Protein AF-A0AAD9KMS5-F1 (afdb_monomer)

Solvent-accessible surface area (backbone atoms only — not comparable to full-atom values): 12052 Å² total; per-residue (Å²): 113,71,66,62,53,51,50,51,49,50,48,52,51,50,50,52,49,49,49,46,51,49,48,51,49,48,50,49,49,50,50,49,50,49,47,51,49,49,49,50,50,50,49,50,51,49,49,50,50,49,49,50,51,49,49,50,50,49,50,51,50,49,48,49,52,50,50,49,50,49,49,50,51,50,49,49,51,50,50,50,49,49,50,47,51,48,48,51,49,49,48,49,49,49,49,51,50,49,50,51,48,49,50,51,50,49,51,48,50,47,51,52,50,50,50,50,49,51,51,52,48,48,49,48,52,48,50,52,50,49,48,50,48,50,49,50,50,50,51,50,50,48,48,52,50,50,50,50,49,48,49,50,48,49,49,49,48,49,50,52,51,51,50,50,50,50,48,50,49,49,48,50,50,48,48,51,50,50,49,50,51,49,46,52,51,49,49,51,50,49,47,51,52,49,49,51,52,49,50,52,51,50,50,51,52,51,51,53,52,50,53,50,50,51,51,52,50,50,51,52,52,51,51,52,52,50,50,50,53,51,53,52,59,57,73,74,105

Structure (mmCIF, N/CA/C/O backbone):
data_AF-A0AAD9KMS5-F1
#
_entry.id   AF-A0AAD9KMS5-F1
#
loop_
_atom_site.group_PDB
_atom_site.id
_atom_site.type_symbol
_atom_site.label_atom_id
_atom_site.label_alt_id
_atom_site.label_comp_id
_atom_site.label_asym_id
_atom_site.label_entity_id
_atom_site.label_seq_id
_atom_site.pdbx_PDB_ins_code
_atom_site.Cartn_x
_atom_site.Cartn_y
_atom_site.Cartn_z
_atom_site.occupancy
_atom_site.B_iso_or_equiv
_atom_site.auth_seq_id
_atom_site.auth_comp_id
_atom_site.auth_asym_id
_atom_site.auth_atom_id
_atom_site.pdbx_PDB_model_num
ATOM 1 N N . MET A 1 1 ? 94.271 21.614 -116.432 1.00 58.41 1 MET A N 1
ATOM 2 C CA . MET A 1 1 ? 94.158 21.958 -114.994 1.00 58.41 1 MET A CA 1
ATOM 3 C C . MET A 1 1 ? 92.918 22.791 -114.658 1.00 58.41 1 MET A C 1
ATOM 5 O O . MET A 1 1 ? 92.211 22.400 -113.742 1.00 58.41 1 MET A O 1
ATOM 9 N N . TYR A 1 2 ? 92.591 23.862 -115.397 1.00 58.50 2 TYR A N 1
ATOM 10 C CA . TYR A 1 2 ? 91.417 24.712 -115.107 1.00 58.50 2 TYR A CA 1
ATOM 11 C C . TYR A 1 2 ? 90.055 23.990 -115.144 1.00 58.50 2 TYR A C 1
ATOM 13 O O . TYR A 1 2 ? 89.232 24.210 -114.263 1.00 58.50 2 TYR A O 1
ATOM 21 N N . VAL A 1 3 ? 89.835 23.078 -116.099 1.00 61.22 3 VAL A N 1
ATOM 22 C CA . VAL A 1 3 ? 88.556 22.348 -116.224 1.00 61.22 3 VAL A CA 1
ATOM 23 C C . VAL A 1 3 ? 88.328 21.381 -115.054 1.00 61.22 3 VAL A C 1
ATOM 25 O O . VAL A 1 3 ? 87.243 21.364 -114.485 1.00 61.22 3 VAL A O 1
ATOM 28 N N . CYS A 1 4 ? 89.357 20.638 -114.620 1.00 60.88 4 CYS A N 1
ATOM 29 C CA . CYS A 1 4 ? 89.230 19.737 -113.468 1.00 60.88 4 CYS A CA 1
ATOM 30 C C . CYS A 1 4 ? 88.945 20.487 -112.163 1.00 60.88 4 CYS A C 1
ATOM 32 O O . CYS A 1 4 ? 88.130 20.020 -111.378 1.00 60.88 4 CYS A O 1
ATOM 34 N N . MET A 1 5 ? 89.563 21.652 -111.931 1.00 63.62 5 MET A N 1
ATOM 35 C CA . MET A 1 5 ? 89.271 22.440 -110.727 1.00 63.62 5 MET A CA 1
ATOM 36 C C . MET A 1 5 ? 87.865 23.040 -110.751 1.00 63.62 5 MET A C 1
ATOM 38 O O . MET A 1 5 ? 87.197 23.033 -109.721 1.00 63.62 5 MET A O 1
ATOM 42 N N . TYR A 1 6 ? 87.388 23.507 -111.908 1.00 67.88 6 TYR A N 1
ATOM 43 C CA . TYR A 1 6 ? 86.048 24.088 -112.017 1.00 67.88 6 TYR A CA 1
ATOM 44 C C . TYR A 1 6 ? 84.951 23.034 -111.832 1.00 67.88 6 TYR A C 1
ATOM 46 O O . TYR A 1 6 ? 84.012 23.255 -111.075 1.00 67.88 6 TYR A O 1
ATOM 54 N N . VAL A 1 7 ? 85.101 21.858 -112.453 1.00 67.88 7 VAL A N 1
ATOM 55 C CA . VAL A 1 7 ? 84.157 20.743 -112.283 1.00 67.88 7 VAL A CA 1
ATOM 56 C C . VAL A 1 7 ? 84.192 20.218 -110.849 1.00 67.88 7 VAL A C 1
ATOM 58 O O . VAL A 1 7 ? 83.138 20.009 -110.261 1.00 67.88 7 VAL A O 1
ATOM 61 N N . CYS A 1 8 ? 85.375 20.066 -110.247 1.00 67.44 8 C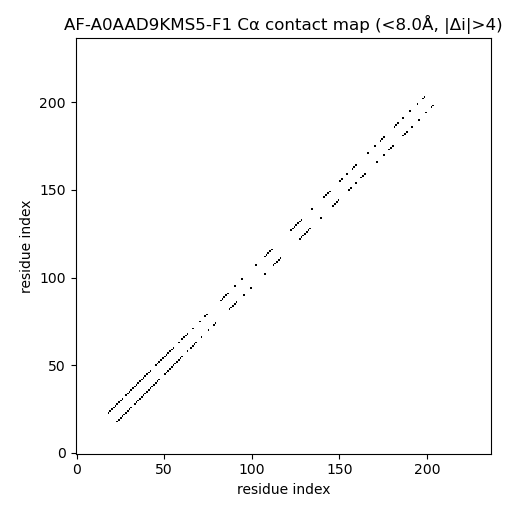YS A N 1
ATOM 62 C CA . CYS A 1 8 ? 85.483 19.582 -108.872 1.00 67.44 8 CYS A CA 1
ATOM 63 C C . CYS A 1 8 ? 84.876 20.582 -107.872 1.00 67.44 8 CYS A C 1
ATOM 65 O O . CYS A 1 8 ? 84.106 20.180 -107.008 1.00 67.44 8 CYS A O 1
ATOM 67 N N . MET A 1 9 ? 85.114 21.888 -108.038 1.00 67.56 9 MET A N 1
ATOM 68 C CA . MET A 1 9 ? 84.482 22.933 -107.220 1.00 67.56 9 MET A CA 1
ATOM 69 C C . MET A 1 9 ? 82.966 22.983 -107.410 1.00 67.56 9 MET A C 1
ATOM 71 O O . MET A 1 9 ? 82.237 23.065 -106.426 1.00 67.56 9 MET A O 1
ATOM 75 N N . TYR A 1 10 ? 82.477 22.910 -108.650 1.00 71.31 10 TYR A N 1
ATOM 76 C CA . TYR A 1 10 ? 81.045 22.995 -108.926 1.00 71.31 10 TYR A CA 1
ATOM 77 C C . TYR A 1 10 ? 80.300 21.763 -108.408 1.00 71.31 10 TYR A C 1
ATOM 79 O O . TYR A 1 10 ? 79.277 21.905 -107.751 1.00 71.31 10 TYR A O 1
ATOM 87 N N . VAL A 1 11 ? 80.838 20.559 -108.625 1.00 71.25 11 VAL A N 1
ATOM 88 C CA . VAL A 1 11 ? 80.256 19.315 -108.103 1.00 71.25 11 VAL A CA 1
ATOM 89 C C . VAL A 1 11 ? 80.335 19.284 -106.581 1.00 71.25 11 VAL A C 1
ATOM 91 O O . VAL A 1 11 ? 79.340 18.969 -105.941 1.00 71.25 11 VAL A O 1
ATOM 94 N N . CYS A 1 12 ? 81.463 19.665 -105.979 1.00 69.00 12 CYS A N 1
ATOM 95 C CA . CYS A 1 12 ? 81.598 19.661 -104.523 1.00 69.00 12 CYS A CA 1
ATOM 96 C C . CYS A 1 12 ? 80.656 20.686 -103.872 1.00 69.00 12 CYS A C 1
ATOM 98 O O . CYS A 1 12 ? 79.965 20.354 -102.917 1.00 69.00 12 CYS A O 1
ATOM 100 N N . MET A 1 13 ? 80.527 21.891 -104.437 1.00 70.25 13 MET A N 1
ATOM 101 C CA . MET A 1 13 ? 79.582 22.903 -103.953 1.00 70.25 13 MET A CA 1
ATOM 102 C C . MET A 1 13 ? 78.129 22.487 -104.175 1.00 70.25 13 MET A C 1
ATOM 104 O O . MET A 1 13 ? 77.319 22.627 -103.265 1.00 70.25 13 MET A O 1
ATOM 108 N N . TYR A 1 14 ? 77.781 21.955 -105.347 1.00 73.00 14 TYR A N 1
ATOM 109 C CA . TYR A 1 14 ? 76.405 21.565 -105.646 1.00 73.00 14 TYR A CA 1
ATOM 110 C C . TYR A 1 14 ? 75.979 20.351 -104.818 1.00 73.00 14 TYR A C 1
ATOM 112 O O . TYR A 1 14 ? 74.894 20.355 -104.251 1.00 73.00 14 TYR A O 1
ATOM 120 N N . VAL A 1 15 ? 76.845 19.344 -104.672 1.00 72.75 15 VAL A N 1
ATOM 121 C CA . VAL A 1 15 ? 76.576 18.167 -103.836 1.00 72.75 15 VAL A CA 1
ATOM 122 C C . VAL A 1 15 ? 76.550 18.553 -102.359 1.00 72.75 15 VAL A C 1
ATOM 124 O O . VAL A 1 15 ? 75.598 18.185 -101.682 1.00 72.75 15 VAL A O 1
ATOM 127 N N . CYS A 1 16 ? 77.498 19.348 -101.850 1.00 69.62 16 CYS A N 1
ATOM 128 C CA . CYS A 1 16 ? 77.444 19.807 -100.458 1.00 69.62 16 CYS A CA 1
ATOM 129 C C . CYS A 1 16 ? 76.199 20.650 -100.183 1.00 69.62 16 CYS A C 1
ATOM 131 O O . CYS A 1 16 ? 75.537 20.420 -99.177 1.00 69.62 16 CYS A O 1
ATOM 133 N N . MET A 1 17 ? 75.834 21.579 -101.069 1.00 70.88 17 MET A N 1
ATOM 134 C CA . MET A 1 17 ? 74.647 22.416 -100.881 1.00 70.88 17 MET A CA 1
ATOM 135 C C . MET A 1 17 ? 73.360 21.605 -101.007 1.00 70.88 17 MET A C 1
ATOM 137 O O . MET A 1 17 ? 72.462 21.788 -100.196 1.00 70.88 17 MET A O 1
ATOM 141 N N . TYR A 1 18 ? 73.260 20.685 -101.968 1.00 73.19 18 TYR A N 1
ATOM 142 C CA . TYR A 1 18 ? 72.059 19.871 -102.147 1.00 73.19 18 TYR A CA 1
ATOM 143 C C . TYR A 1 18 ? 71.902 18.845 -101.025 1.00 73.19 18 TYR A C 1
ATOM 145 O O . TYR A 1 18 ? 70.811 18.695 -100.489 1.00 73.19 18 TYR A O 1
ATOM 153 N N . VAL A 1 19 ? 72.984 18.184 -100.607 1.00 72.69 19 VAL A N 1
ATOM 154 C CA . VAL A 1 19 ? 72.962 17.244 -99.478 1.00 72.69 19 VAL A CA 1
ATOM 155 C C . VAL A 1 19 ? 72.705 17.988 -98.173 1.00 72.69 19 VAL A C 1
ATOM 157 O O . VAL A 1 19 ? 71.868 17.543 -97.400 1.00 72.69 19 VAL A O 1
ATOM 160 N N . TYR A 1 20 ? 73.333 19.140 -97.932 1.00 74.38 20 TYR A N 1
ATOM 161 C CA . TYR A 1 20 ? 73.055 19.931 -96.733 1.00 74.38 20 TYR A CA 1
ATOM 162 C C . TYR A 1 20 ? 71.611 20.433 -96.725 1.00 74.38 20 TYR A C 1
ATOM 164 O O . TYR A 1 20 ? 70.891 20.199 -95.764 1.00 74.38 20 TYR A O 1
ATOM 172 N N . MET A 1 21 ? 71.142 21.052 -97.809 1.00 69.38 21 MET A N 1
ATOM 173 C CA . MET A 1 21 ? 69.774 21.562 -97.882 1.00 69.38 21 MET A CA 1
ATOM 174 C C . MET A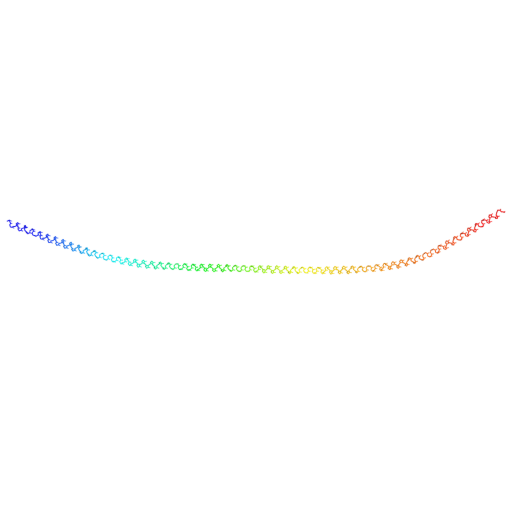 1 21 ? 68.753 20.434 -97.782 1.00 69.38 21 MET A C 1
ATOM 176 O O . MET A 1 21 ? 67.812 20.545 -97.009 1.00 69.38 21 MET A O 1
ATOM 180 N N . TYR A 1 22 ? 68.927 19.335 -98.511 1.00 73.44 22 TYR A N 1
ATOM 181 C CA . TYR A 1 22 ? 67.954 18.251 -98.496 1.00 73.44 22 TYR A CA 1
ATOM 182 C C . TYR A 1 22 ? 68.015 17.469 -97.185 1.00 73.44 22 TYR A C 1
ATOM 184 O O . TYR A 1 22 ? 66.988 17.278 -96.552 1.00 73.44 22 TYR A O 1
ATOM 192 N N . VAL A 1 23 ? 69.197 17.068 -96.714 1.00 71.88 23 VAL A N 1
ATOM 193 C CA . VAL A 1 23 ? 69.318 16.280 -95.480 1.00 71.88 23 VAL A CA 1
ATOM 194 C C . VAL A 1 23 ? 69.039 17.142 -94.255 1.00 71.88 23 VAL A C 1
ATOM 196 O O . VAL A 1 23 ? 68.205 16.749 -93.448 1.00 71.88 23 VAL A O 1
ATOM 199 N N . CYS A 1 24 ? 69.639 18.328 -94.104 1.00 70.88 24 CYS A N 1
ATOM 200 C CA . CYS A 1 24 ? 69.332 19.159 -92.939 1.00 70.88 24 CYS A CA 1
ATOM 201 C C . CYS A 1 24 ? 67.894 19.666 -92.977 1.00 70.88 24 CYS A C 1
ATOM 203 O O . CYS A 1 24 ? 67.226 19.552 -91.958 1.00 70.88 24 CYS A O 1
ATOM 205 N N . MET A 1 25 ? 67.366 20.173 -94.095 1.00 69.56 25 MET A N 1
ATOM 206 C CA . MET A 1 25 ? 65.995 20.697 -94.065 1.00 69.56 25 MET A CA 1
ATOM 207 C C . MET A 1 25 ? 64.970 19.572 -93.994 1.00 69.56 25 MET A C 1
ATOM 209 O O . MET A 1 25 ? 64.046 19.670 -93.198 1.00 69.56 25 MET A O 1
ATOM 213 N N . TYR A 1 26 ? 65.118 18.487 -94.758 1.00 74.56 26 TYR A N 1
ATOM 214 C CA . TYR A 1 26 ? 64.131 17.409 -94.731 1.00 74.56 26 TYR A CA 1
ATOM 215 C C . TYR A 1 26 ? 64.201 16.617 -93.430 1.00 74.56 26 TYR A C 1
ATOM 217 O O . TYR A 1 26 ? 63.171 16.422 -92.800 1.00 74.56 26 TYR A O 1
ATOM 225 N N . VAL A 1 27 ? 65.389 16.205 -92.976 1.00 72.50 27 VAL A N 1
ATOM 226 C CA . VAL A 1 27 ? 65.500 15.447 -91.721 1.00 72.50 27 VAL A CA 1
ATOM 227 C C . VAL A 1 27 ? 65.153 16.345 -90.545 1.00 72.50 27 VAL A C 1
ATOM 229 O O . VAL A 1 27 ? 64.350 15.938 -89.720 1.00 72.50 27 VAL A O 1
ATOM 232 N N . CYS A 1 28 ? 65.657 17.578 -90.472 1.00 71.88 28 CYS A N 1
ATOM 233 C CA . CYS A 1 28 ? 65.342 18.433 -89.329 1.00 71.88 28 CYS A CA 1
ATOM 234 C C . CYS A 1 28 ? 63.861 18.834 -89.326 1.00 71.88 28 CYS A C 1
ATOM 236 O O . CYS A 1 28 ? 63.218 18.710 -88.293 1.00 71.88 28 CYS A O 1
ATOM 238 N N . MET A 1 29 ? 63.264 19.210 -90.464 1.00 71.19 29 MET A N 1
ATOM 239 C CA . MET A 1 29 ? 61.841 19.578 -90.493 1.00 71.19 29 MET A CA 1
ATOM 240 C C . MET A 1 29 ? 60.930 18.366 -90.332 1.00 71.19 29 MET A C 1
ATOM 242 O O . MET A 1 29 ? 59.988 18.432 -89.554 1.00 71.19 29 MET A O 1
ATOM 246 N N . TYR A 1 30 ? 61.185 17.252 -91.018 1.00 74.88 30 TYR A N 1
ATOM 247 C CA . TYR A 1 30 ? 60.329 16.072 -90.913 1.00 74.88 30 TYR A CA 1
ATOM 248 C C . TYR A 1 30 ? 60.459 15.420 -89.540 1.00 74.88 30 TYR A C 1
ATOM 250 O O . TYR A 1 30 ? 59.447 15.133 -88.914 1.00 74.88 30 TYR A O 1
ATOM 258 N N . VAL A 1 31 ? 61.677 15.237 -89.024 1.00 73.50 31 VAL A N 1
ATOM 259 C CA . VAL A 1 31 ? 61.887 14.621 -87.710 1.00 73.50 31 VAL A CA 1
ATOM 260 C C . VAL A 1 31 ? 61.417 15.556 -86.601 1.00 73.50 31 VAL A C 1
ATOM 262 O O . VAL A 1 31 ? 60.665 15.102 -85.747 1.00 73.50 31 VAL A O 1
ATOM 265 N N . CYS A 1 32 ? 61.747 16.854 -86.621 1.00 72.19 32 CYS A N 1
ATOM 266 C CA . CYS A 1 32 ? 61.236 17.761 -85.589 1.00 72.19 32 CYS A CA 1
ATOM 267 C C . CYS A 1 32 ? 59.721 17.912 -85.675 1.00 72.19 32 CYS A C 1
ATOM 269 O O . CYS A 1 32 ? 59.066 17.810 -84.649 1.00 72.19 32 CYS A O 1
ATOM 271 N N . MET A 1 33 ? 59.129 18.111 -86.855 1.00 72.06 33 MET A N 1
ATOM 272 C CA . MET A 1 33 ? 57.679 18.308 -86.942 1.00 72.06 33 MET A CA 1
ATOM 273 C C . MET A 1 33 ? 56.923 17.016 -86.661 1.00 72.06 33 MET A C 1
ATOM 275 O O . MET A 1 33 ? 55.967 17.042 -85.898 1.00 72.06 33 MET A O 1
ATOM 279 N N . TYR A 1 34 ? 57.343 15.880 -87.218 1.00 76.56 34 TYR A N 1
ATOM 280 C CA . TYR A 1 34 ? 56.655 14.616 -86.982 1.00 76.56 34 TYR A CA 1
ATOM 281 C C . TYR A 1 34 ? 56.832 14.151 -85.541 1.00 76.56 34 TYR A C 1
ATOM 283 O O . TYR A 1 34 ? 55.841 13.838 -84.896 1.00 76.56 34 TYR A O 1
ATOM 291 N N . ILE A 1 35 ? 58.053 14.157 -84.994 1.00 73.12 35 ILE A N 1
ATOM 292 C CA . ILE A 1 35 ? 58.272 13.717 -83.612 1.00 73.12 35 ILE A CA 1
ATOM 293 C C . ILE A 1 35 ? 57.674 14.720 -82.632 1.00 73.12 35 ILE A C 1
ATOM 295 O O . ILE A 1 35 ? 56.941 14.290 -81.751 1.00 73.12 35 ILE A O 1
ATOM 299 N N . CYS A 1 36 ? 57.884 16.033 -82.778 1.00 73.12 36 CYS A N 1
ATOM 300 C CA . CYS A 1 36 ? 57.271 16.978 -81.842 1.00 73.12 36 CYS A CA 1
ATOM 301 C C . CYS A 1 36 ? 55.749 16.950 -81.940 1.00 73.12 36 CYS A C 1
ATOM 303 O O . CYS A 1 36 ? 55.100 16.899 -80.905 1.00 73.12 36 CYS A O 1
ATOM 305 N N . MET A 1 37 ? 55.153 16.936 -83.136 1.00 72.56 37 MET A N 1
ATOM 306 C CA . MET A 1 37 ? 53.690 16.941 -83.241 1.00 72.56 37 MET A CA 1
ATOM 307 C C . MET A 1 37 ? 53.095 15.600 -82.830 1.00 72.56 37 MET A C 1
ATOM 309 O O . MET A 1 37 ? 52.131 15.585 -82.077 1.00 72.56 37 MET A O 1
ATOM 313 N N . TYR A 1 38 ? 53.660 14.473 -83.264 1.00 77.25 38 TYR A N 1
ATOM 314 C CA . TYR A 1 38 ? 53.141 13.161 -82.890 1.00 77.25 38 TYR A CA 1
ATOM 315 C C . TYR A 1 38 ? 53.350 12.892 -81.403 1.00 77.25 38 TYR A C 1
ATOM 317 O O . TYR A 1 38 ? 52.402 12.521 -80.724 1.00 77.25 38 TYR A O 1
ATOM 325 N N . VAL A 1 39 ? 54.547 13.125 -80.861 1.00 74.50 39 VAL A N 1
ATOM 326 C CA . VAL A 1 39 ? 54.821 12.878 -79.441 1.00 74.50 39 VAL A CA 1
ATOM 327 C C . VAL A 1 39 ? 54.075 13.881 -78.571 1.00 74.50 39 VAL A C 1
ATOM 329 O O . VAL A 1 39 ? 53.392 13.444 -77.654 1.00 74.50 39 VAL A O 1
ATOM 332 N N . CYS A 1 40 ? 54.096 15.188 -78.856 1.00 73.19 40 CYS A N 1
ATOM 333 C CA . CYS A 1 40 ? 53.327 16.130 -78.037 1.00 73.19 40 CYS A CA 1
ATOM 334 C C . CYS A 1 40 ? 51.827 15.872 -78.149 1.00 73.19 40 CYS A C 1
ATOM 336 O O . CYS A 1 40 ? 51.166 15.813 -77.123 1.00 73.19 40 CYS A O 1
ATOM 338 N N . MET A 1 41 ? 51.266 15.677 -79.345 1.00 73.00 41 MET A N 1
ATOM 339 C CA . MET A 1 41 ? 49.815 15.500 -79.466 1.00 73.00 41 MET A CA 1
ATOM 340 C C . MET A 1 41 ? 49.374 14.137 -78.949 1.00 73.00 41 MET A C 1
ATOM 342 O O . MET A 1 41 ? 48.423 14.073 -78.180 1.00 73.00 41 MET A O 1
ATOM 346 N N . TYR A 1 42 ? 50.054 13.049 -79.310 1.00 77.31 42 TYR A N 1
ATOM 347 C CA . TYR A 1 42 ? 49.665 11.719 -78.853 1.00 77.31 42 TYR A CA 1
ATOM 348 C C . TYR A 1 42 ? 49.914 11.554 -77.358 1.00 77.31 42 TYR A C 1
ATOM 350 O O . TYR A 1 42 ? 49.012 11.127 -76.648 1.00 77.31 42 TYR A O 1
ATOM 358 N N . VAL A 1 43 ? 51.090 11.932 -76.847 1.00 74.19 43 VAL A N 1
ATOM 359 C CA . VAL A 1 43 ? 51.390 11.774 -75.418 1.00 74.19 43 VAL A CA 1
ATOM 360 C C . VAL A 1 43 ? 50.568 12.751 -74.591 1.00 74.19 43 VAL A C 1
ATOM 362 O O . VAL A 1 43 ? 49.938 12.303 -73.641 1.00 74.19 43 VAL A O 1
ATOM 365 N N . CYS A 1 44 ? 50.466 14.038 -74.946 1.00 73.88 44 CYS A N 1
ATOM 366 C CA . CYS A 1 44 ? 49.626 14.944 -74.157 1.00 73.88 44 CYS A CA 1
ATOM 367 C C . CYS A 1 44 ? 48.152 14.554 -74.238 1.00 73.88 44 CYS A C 1
ATOM 369 O O . CYS A 1 44 ? 47.506 14.505 -73.202 1.00 73.88 44 CYS A O 1
ATOM 371 N N . MET A 1 45 ? 47.601 14.236 -75.412 1.00 74.00 45 MET A N 1
ATOM 372 C CA . MET A 1 45 ? 46.174 13.908 -75.499 1.00 74.00 45 MET A CA 1
ATOM 373 C C . MET A 1 45 ? 45.872 12.553 -74.873 1.00 74.00 45 MET A C 1
ATOM 375 O O . MET A 1 45 ? 44.926 12.452 -74.102 1.00 74.00 45 MET A O 1
ATOM 379 N N . TYR A 1 46 ? 46.668 11.519 -75.145 1.00 77.62 46 TYR A N 1
ATOM 380 C CA . TYR A 1 46 ? 46.427 10.198 -74.573 1.00 77.62 46 TYR A CA 1
ATOM 381 C C . TYR A 1 46 ? 46.666 10.200 -73.065 1.00 77.62 46 TYR A C 1
ATOM 383 O O . TYR A 1 46 ? 45.813 9.727 -72.325 1.00 77.62 46 TYR A O 1
ATOM 391 N N . VAL A 1 47 ? 47.774 10.772 -72.584 1.00 76.06 47 VAL A N 1
ATOM 392 C CA . VAL A 1 47 ? 48.066 10.805 -71.145 1.00 76.06 47 VAL A CA 1
ATOM 393 C C . VAL A 1 47 ? 47.101 11.740 -70.427 1.00 76.06 47 VAL A C 1
ATOM 395 O O . VAL A 1 47 ? 46.525 11.314 -69.436 1.00 76.06 47 VAL A O 1
ATOM 398 N N . CYS A 1 48 ? 46.829 12.954 -70.915 1.00 74.62 48 CYS A N 1
ATOM 399 C CA . CYS A 1 48 ? 45.862 13.824 -70.238 1.00 74.62 48 CYS A CA 1
ATOM 400 C C . CYS A 1 48 ? 44.452 13.238 -70.279 1.00 74.62 48 CYS A C 1
ATOM 402 O O . CYS A 1 48 ? 43.794 13.219 -69.247 1.00 74.62 48 CYS A O 1
ATOM 404 N N . MET A 1 49 ? 43.973 12.721 -71.414 1.00 74.00 49 MET A N 1
ATOM 405 C CA . MET A 1 49 ? 42.611 12.181 -71.481 1.00 74.00 49 MET A CA 1
ATOM 406 C C . MET A 1 49 ? 42.492 10.879 -70.699 1.00 74.00 49 MET A C 1
ATOM 408 O O . MET A 1 49 ? 41.548 10.728 -69.933 1.00 74.00 49 MET A O 1
ATOM 412 N N . TYR A 1 50 ? 43.439 9.951 -70.836 1.00 77.56 50 TYR A N 1
ATOM 413 C CA . TYR A 1 50 ? 43.380 8.686 -70.114 1.00 77.56 50 TYR A CA 1
ATOM 414 C C . TYR A 1 50 ? 43.585 8.899 -68.617 1.00 77.56 50 TYR A C 1
ATOM 416 O O . TYR A 1 50 ? 42.788 8.407 -67.830 1.00 77.56 50 TYR A O 1
ATOM 424 N N . VAL A 1 51 ? 44.594 9.667 -68.201 1.00 75.12 51 VAL A N 1
ATOM 425 C CA . VAL A 1 51 ? 44.853 9.905 -66.776 1.00 75.12 51 VAL A CA 1
ATOM 426 C C . VAL A 1 51 ? 43.756 10.770 -66.170 1.00 75.12 51 VAL A C 1
ATOM 428 O O . VAL A 1 51 ? 43.212 10.369 -65.150 1.00 75.12 51 VAL A O 1
ATOM 431 N N . CYS A 1 52 ? 43.345 11.887 -66.779 1.00 74.38 52 CYS A N 1
ATOM 432 C CA . CYS A 1 52 ? 42.261 12.685 -66.199 1.00 74.38 52 CYS A CA 1
ATOM 433 C C . CYS A 1 52 ? 40.941 11.917 -66.194 1.00 74.38 52 CYS A C 1
ATOM 435 O O . CYS A 1 52 ? 40.284 11.889 -65.164 1.00 74.38 52 CYS A O 1
ATOM 437 N N . MET A 1 53 ? 40.544 11.252 -67.282 1.00 75.00 53 MET A N 1
ATOM 438 C CA . MET A 1 53 ? 39.253 10.556 -67.297 1.00 75.00 53 MET A CA 1
ATOM 439 C C . MET A 1 53 ? 39.277 9.317 -66.412 1.00 75.00 53 MET A C 1
ATOM 441 O O . MET A 1 53 ? 38.353 9.126 -65.632 1.00 75.00 53 MET A O 1
ATOM 445 N N . TYR A 1 54 ? 40.321 8.491 -66.476 1.00 78.06 54 TYR A N 1
ATOM 446 C CA . TYR A 1 54 ? 40.391 7.289 -65.652 1.00 78.06 54 TYR A CA 1
ATOM 447 C C . TYR A 1 54 ? 40.556 7.644 -64.177 1.00 78.06 54 TYR A C 1
ATOM 449 O O . TYR A 1 54 ? 39.812 7.129 -63.352 1.00 78.06 54 TYR A O 1
ATOM 457 N N . VAL A 1 55 ? 41.468 8.555 -63.824 1.00 75.81 55 VAL A N 1
ATOM 458 C CA . VAL A 1 55 ? 41.682 8.934 -62.422 1.00 75.81 55 VAL A CA 1
ATOM 459 C C . VAL A 1 55 ? 40.496 9.730 -61.895 1.00 75.81 55 VAL A C 1
ATOM 461 O O . VAL A 1 55 ? 39.999 9.379 -60.834 1.00 75.81 55 VAL A O 1
ATOM 464 N N . CYS A 1 56 ? 39.968 10.732 -62.606 1.00 74.69 56 CYS A N 1
ATOM 465 C CA . CYS A 1 56 ? 38.799 11.457 -62.100 1.00 74.69 56 CYS A CA 1
ATOM 466 C C . CYS A 1 56 ? 37.569 10.556 -62.028 1.00 74.69 56 CYS A C 1
ATOM 468 O O . CYS A 1 56 ? 36.898 10.570 -61.005 1.00 74.69 56 CYS A O 1
ATOM 470 N N . MET A 1 57 ? 37.268 9.742 -63.042 1.00 74.94 57 MET A N 1
ATOM 471 C CA . MET A 1 57 ? 36.073 8.893 -62.989 1.00 74.94 57 MET A CA 1
ATOM 472 C C . MET A 1 57 ? 36.233 7.774 -61.969 1.00 74.94 57 MET A C 1
ATOM 474 O O . MET A 1 57 ? 35.328 7.562 -61.172 1.00 74.94 57 MET A O 1
ATOM 478 N N . TYR A 1 58 ? 37.372 7.082 -61.939 1.00 78.56 58 TYR A N 1
ATOM 479 C CA . TYR A 1 58 ? 37.580 5.997 -60.986 1.00 78.56 58 TYR A CA 1
ATOM 480 C C . TYR A 1 58 ? 37.673 6.533 -59.560 1.00 78.56 58 TYR A C 1
ATOM 482 O O . TYR A 1 58 ? 36.961 6.048 -58.692 1.00 78.56 58 TYR A O 1
ATOM 490 N N . VAL A 1 59 ? 38.482 7.562 -59.299 1.00 77.38 59 VAL A N 1
ATOM 491 C CA . VAL A 1 59 ? 38.625 8.106 -57.942 1.00 77.38 59 VAL A CA 1
ATOM 492 C C . VAL A 1 59 ? 37.334 8.780 -57.494 1.00 77.38 59 VAL A C 1
ATOM 494 O O . VAL A 1 59 ? 36.876 8.474 -56.401 1.00 77.38 59 VAL A O 1
ATOM 497 N N . CYS A 1 60 ? 36.680 9.615 -58.309 1.00 75.69 60 CYS A N 1
ATOM 498 C CA . CYS A 1 60 ? 35.420 10.230 -57.884 1.00 75.69 60 CYS A CA 1
ATOM 499 C C . CYS A 1 60 ? 34.319 9.187 -57.698 1.00 75.69 60 CYS A C 1
ATOM 501 O O . CYS A 1 60 ? 33.635 9.227 -56.685 1.00 75.69 60 CYS A O 1
ATOM 503 N N . MET A 1 61 ? 34.148 8.228 -58.612 1.00 75.88 61 MET A N 1
ATOM 504 C CA . MET A 1 61 ? 33.086 7.227 -58.465 1.00 75.88 61 MET A CA 1
ATOM 505 C C . MET A 1 61 ? 33.374 6.276 -57.312 1.00 75.88 61 MET A C 1
ATOM 507 O O . MET A 1 61 ? 32.479 6.003 -56.522 1.00 75.88 61 MET A O 1
ATOM 511 N N . PHE A 1 62 ? 34.607 5.790 -57.173 1.00 77.75 62 PHE A N 1
ATOM 512 C CA . PHE A 1 62 ? 34.948 4.847 -56.115 1.00 77.75 62 PHE A CA 1
ATOM 513 C C . PHE A 1 62 ? 34.938 5.533 -54.751 1.00 77.75 62 PHE A C 1
ATOM 515 O O . PHE A 1 62 ? 34.350 4.998 -53.820 1.00 77.75 62 PHE A O 1
ATOM 522 N N . VAL A 1 63 ? 35.505 6.735 -54.622 1.00 77.62 63 VAL A N 1
ATOM 523 C CA . VAL A 1 63 ? 35.495 7.474 -53.354 1.00 77.62 63 VAL A CA 1
ATOM 524 C C . VAL A 1 63 ? 34.084 7.940 -53.019 1.00 77.62 63 VAL A C 1
ATOM 526 O O . VAL A 1 63 ? 33.638 7.673 -51.911 1.00 77.62 63 VAL A O 1
ATOM 529 N N . CYS A 1 64 ? 33.333 8.550 -53.940 1.00 75.62 64 CYS A N 1
ATOM 530 C CA . CYS A 1 64 ? 31.966 8.974 -53.630 1.00 75.62 64 CYS A CA 1
ATOM 531 C C . CYS A 1 64 ? 31.066 7.777 -53.326 1.00 75.62 64 CYS A C 1
ATOM 533 O O . CYS A 1 64 ? 30.390 7.788 -52.307 1.00 75.62 64 CYS A O 1
ATOM 535 N N . MET A 1 65 ? 31.074 6.717 -54.138 1.00 76.06 65 MET A N 1
ATOM 536 C CA . MET A 1 65 ? 30.198 5.568 -53.889 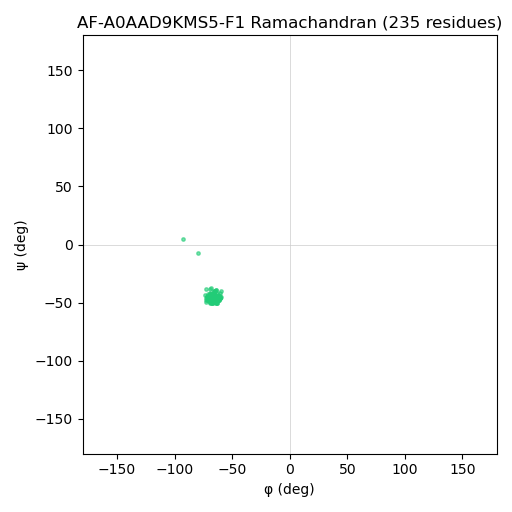1.00 76.06 65 MET A CA 1
ATOM 537 C C . MET A 1 65 ? 30.622 4.802 -52.643 1.00 76.06 65 MET A C 1
ATOM 539 O O . MET A 1 65 ? 29.774 4.495 -51.815 1.00 76.06 65 MET A O 1
ATOM 543 N N . TYR A 1 66 ? 31.910 4.510 -52.469 1.00 79.06 66 TYR A N 1
ATOM 544 C CA . TYR A 1 66 ? 32.366 3.741 -51.316 1.00 79.06 66 TYR A CA 1
ATOM 545 C C . TYR A 1 66 ? 32.236 4.548 -50.029 1.00 79.06 66 TYR A C 1
ATOM 547 O O . TYR A 1 66 ? 31.676 4.047 -49.062 1.00 79.06 66 TYR A O 1
ATOM 555 N N . VAL A 1 67 ? 32.686 5.805 -50.004 1.00 77.06 67 VAL A N 1
ATOM 556 C CA . VAL A 1 67 ? 32.600 6.635 -48.797 1.00 77.06 67 VAL A CA 1
ATOM 557 C C . VAL A 1 67 ? 31.150 6.988 -48.497 1.00 77.06 67 VAL A C 1
ATOM 559 O O . VAL A 1 67 ? 30.737 6.793 -47.361 1.00 77.06 67 VAL A O 1
ATOM 562 N N . CYS A 1 68 ? 30.335 7.422 -49.465 1.00 76.75 68 CYS A N 1
ATOM 563 C CA . CYS A 1 68 ? 28.932 7.718 -49.166 1.00 76.75 68 CYS A CA 1
ATOM 564 C C . CYS A 1 68 ? 28.167 6.458 -48.766 1.00 76.75 68 CYS A C 1
ATOM 566 O O . CYS A 1 68 ? 27.484 6.489 -47.751 1.00 76.75 68 CYS A O 1
ATOM 568 N N . MET A 1 69 ? 28.294 5.337 -49.482 1.00 76.62 69 MET A N 1
ATOM 569 C CA . MET A 1 69 ? 27.544 4.127 -49.125 1.00 76.62 69 MET A CA 1
ATOM 570 C C . MET A 1 69 ? 28.032 3.533 -47.810 1.00 76.62 69 MET A C 1
ATOM 572 O O . MET A 1 69 ? 27.209 3.191 -46.969 1.00 76.62 69 MET A O 1
ATOM 576 N N . TYR A 1 70 ? 29.343 3.435 -47.593 1.00 79.31 70 TYR A N 1
ATOM 577 C CA . TYR A 1 70 ? 29.879 2.869 -46.360 1.00 79.31 70 TYR A CA 1
ATOM 578 C C . TYR A 1 70 ? 29.589 3.775 -45.166 1.00 79.31 70 TYR A C 1
ATOM 580 O O . TYR A 1 70 ? 29.096 3.293 -44.154 1.00 79.31 70 TYR A O 1
ATOM 588 N N . VAL A 1 71 ? 29.825 5.085 -45.276 1.00 78.31 71 VAL A N 1
ATOM 589 C CA . VAL A 1 71 ? 29.562 6.018 -44.173 1.00 78.31 71 VAL A CA 1
ATOM 590 C C . VAL A 1 71 ? 28.064 6.139 -43.924 1.00 78.31 71 VAL A C 1
ATOM 592 O O . VAL A 1 71 ? 27.657 6.010 -42.777 1.00 78.31 71 VAL A O 1
ATOM 595 N N . CYS A 1 72 ? 27.217 6.304 -44.944 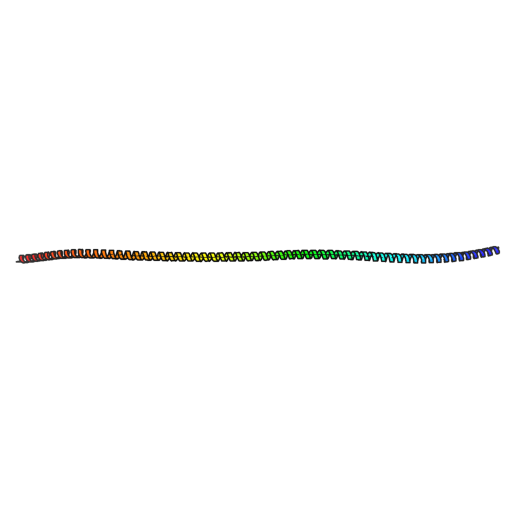1.00 76.38 72 CYS A N 1
ATOM 596 C CA . CYS A 1 72 ? 25.771 6.373 -44.719 1.00 76.38 72 CYS A CA 1
ATOM 597 C C . CYS A 1 72 ? 25.225 5.058 -44.162 1.00 76.38 72 CYS A C 1
ATOM 599 O O . CYS A 1 72 ? 24.489 5.094 -43.185 1.00 76.38 72 CYS A O 1
ATOM 601 N N . MET A 1 73 ? 25.595 3.899 -44.713 1.00 77.50 73 MET A N 1
ATOM 602 C CA . MET A 1 73 ? 25.077 2.622 -44.214 1.00 77.50 73 MET A CA 1
ATOM 603 C C . MET A 1 73 ? 25.615 2.306 -42.825 1.00 77.50 73 MET A C 1
ATOM 605 O O . MET A 1 73 ? 24.837 1.939 -41.953 1.00 77.50 73 MET A O 1
ATOM 609 N N . TYR A 1 74 ? 26.915 2.472 -42.587 1.00 79.69 74 TYR A N 1
ATOM 610 C CA . TYR A 1 74 ? 27.508 2.160 -41.293 1.00 79.69 74 TYR A CA 1
ATOM 611 C C . TYR A 1 74 ? 27.038 3.141 -40.223 1.00 79.69 74 TYR A C 1
ATOM 613 O O . TYR A 1 74 ? 26.603 2.710 -39.163 1.00 79.69 74 TYR A O 1
ATOM 621 N N . VAL A 1 75 ? 27.058 4.449 -40.490 1.00 77.50 75 VAL A N 1
ATOM 622 C CA . VAL A 1 75 ? 26.616 5.448 -39.510 1.00 77.50 75 VAL A CA 1
ATOM 623 C C . VAL A 1 75 ? 25.114 5.346 -39.287 1.00 77.50 75 VAL A C 1
ATOM 625 O O . VAL A 1 75 ? 24.709 5.270 -38.133 1.00 77.50 75 VAL A O 1
ATOM 628 N N . CYS A 1 76 ? 24.277 5.262 -40.326 1.00 76.12 76 CYS A N 1
ATOM 629 C CA . CYS A 1 76 ? 22.836 5.128 -40.107 1.00 76.12 76 CYS A CA 1
ATOM 630 C C . CYS A 1 76 ? 22.498 3.807 -39.416 1.00 76.12 76 CYS A C 1
ATOM 632 O O . CYS A 1 76 ? 21.784 3.829 -38.424 1.00 76.12 76 CYS A O 1
ATOM 634 N N . MET A 1 77 ? 23.030 2.665 -39.856 1.00 78.00 77 MET A N 1
ATOM 635 C CA . MET A 1 77 ? 22.698 1.385 -39.221 1.00 78.00 77 MET A CA 1
ATOM 636 C C . MET A 1 77 ? 23.251 1.303 -37.805 1.00 78.00 77 MET A C 1
ATOM 638 O O . MET A 1 77 ? 22.523 0.918 -36.899 1.00 78.00 77 MET A O 1
ATOM 642 N N . TYR A 1 78 ? 24.508 1.686 -37.583 1.00 79.00 78 TYR A N 1
ATOM 643 C CA . TYR A 1 78 ? 25.115 1.592 -36.261 1.00 79.00 78 TYR A CA 1
ATOM 644 C C . TYR A 1 78 ? 24.490 2.594 -35.295 1.00 79.00 78 TYR A C 1
ATOM 646 O O . TYR A 1 78 ? 24.112 2.209 -34.196 1.00 79.00 78 TYR A O 1
ATOM 654 N N . VAL A 1 79 ? 24.315 3.857 -35.694 1.00 77.56 79 VAL A N 1
ATOM 655 C CA . VAL A 1 79 ? 23.706 4.869 -34.822 1.00 77.56 79 VAL A CA 1
ATOM 656 C C . VAL A 1 79 ? 22.229 4.567 -34.605 1.00 77.56 79 VAL A C 1
ATOM 658 O O . VAL A 1 79 ? 21.801 4.563 -33.458 1.00 77.56 79 VAL A O 1
ATOM 661 N N . CYS A 1 80 ? 21.446 4.244 -35.639 1.00 75.69 80 CYS A N 1
ATOM 662 C CA . CYS A 1 80 ? 20.033 3.920 -35.439 1.00 75.69 80 CYS A CA 1
ATOM 663 C C . CYS A 1 80 ? 19.860 2.651 -34.605 1.00 75.69 80 CYS A C 1
ATOM 665 O O . CYS A 1 80 ? 19.067 2.673 -33.672 1.00 75.69 80 CYS A O 1
ATOM 667 N N . MET A 1 81 ? 20.609 1.575 -34.868 1.00 78.25 81 MET A N 1
ATOM 668 C CA . MET A 1 81 ? 20.483 0.340 -34.087 1.00 78.25 81 MET A CA 1
ATOM 669 C C . MET A 1 81 ? 21.002 0.517 -32.667 1.00 78.25 81 MET A C 1
ATOM 671 O O . MET A 1 81 ? 20.344 0.073 -31.735 1.00 78.25 81 MET A O 1
ATOM 675 N N . TYR A 1 82 ? 22.141 1.181 -32.469 1.00 79.12 82 TYR A N 1
ATOM 676 C CA . TYR A 1 82 ? 22.693 1.388 -31.134 1.00 79.12 82 TYR A CA 1
ATOM 677 C C . TYR A 1 82 ? 21.816 2.332 -30.314 1.00 79.12 82 TYR A C 1
ATOM 679 O O . TYR A 1 82 ? 21.486 2.015 -29.178 1.00 79.12 82 TYR A O 1
ATOM 687 N N . VAL A 1 83 ? 21.377 3.457 -30.884 1.00 78.25 83 VAL A N 1
ATOM 688 C CA . VAL A 1 83 ? 20.485 4.395 -30.190 1.00 78.25 83 VAL A CA 1
ATOM 689 C C . VAL A 1 83 ? 19.128 3.750 -29.937 1.00 78.25 83 VAL A C 1
ATOM 691 O O . VAL A 1 83 ? 18.635 3.844 -28.822 1.00 78.25 83 VAL A O 1
ATOM 694 N N . TYR A 1 84 ? 18.541 3.043 -30.904 1.00 78.69 84 TYR A N 1
ATOM 695 C CA . TYR A 1 84 ? 17.263 2.361 -30.694 1.00 78.69 84 TYR A CA 1
ATOM 696 C C . TYR A 1 84 ? 17.383 1.263 -29.638 1.00 78.69 84 TYR A C 1
ATOM 698 O O . TYR A 1 84 ? 16.625 1.257 -28.678 1.00 78.69 84 TYR A O 1
ATOM 706 N N . MET A 1 85 ? 18.367 0.370 -29.754 1.00 77.56 85 MET A N 1
ATOM 707 C CA . MET A 1 85 ? 18.563 -0.711 -28.788 1.00 77.56 85 MET A CA 1
ATOM 708 C C . MET A 1 85 ? 18.883 -0.162 -27.405 1.00 77.56 85 MET A C 1
ATOM 710 O O . MET A 1 85 ? 18.272 -0.588 -26.434 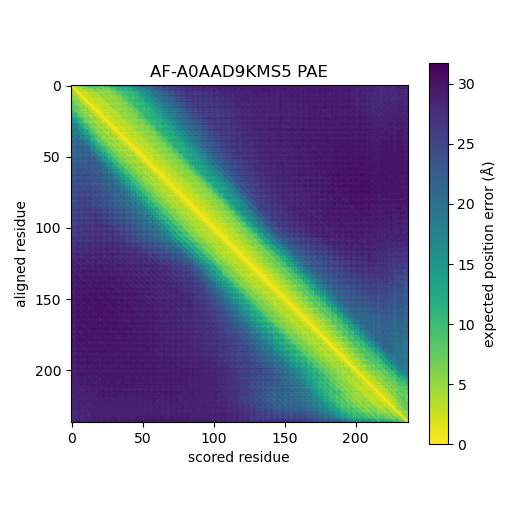1.00 77.56 85 MET A O 1
ATOM 714 N N . TYR A 1 86 ? 19.799 0.798 -27.295 1.00 78.62 86 TYR A N 1
ATOM 715 C CA . TYR A 1 86 ? 20.189 1.340 -26.002 1.00 78.62 86 TYR A CA 1
ATOM 716 C C . TYR A 1 86 ? 19.054 2.156 -25.389 1.00 78.62 86 TYR A C 1
ATOM 718 O O . TYR A 1 86 ? 18.684 1.906 -24.253 1.00 78.62 86 TYR A O 1
ATOM 726 N N . VAL A 1 87 ? 18.442 3.083 -26.126 1.00 77.19 87 VAL A N 1
ATOM 727 C CA . VAL A 1 87 ? 17.364 3.918 -25.585 1.00 77.19 87 VAL A CA 1
ATOM 728 C C . VAL A 1 87 ? 16.116 3.082 -25.327 1.00 77.19 87 VAL A C 1
ATOM 730 O O . VAL A 1 87 ? 15.614 3.118 -24.211 1.00 77.19 87 VAL A O 1
ATOM 733 N N . CYS A 1 88 ? 15.627 2.284 -26.278 1.00 74.31 88 CYS A N 1
ATOM 734 C CA . CYS A 1 88 ? 14.422 1.490 -26.042 1.00 74.31 88 CYS A CA 1
ATOM 735 C C . CYS A 1 88 ? 14.654 0.417 -24.979 1.00 74.31 88 CYS A C 1
ATOM 737 O O . CYS A 1 88 ? 13.867 0.346 -24.045 1.00 74.31 88 CYS A O 1
ATOM 739 N N . MET A 1 89 ? 15.726 -0.379 -25.045 1.00 76.94 89 MET A N 1
ATOM 740 C CA . MET A 1 89 ? 15.917 -1.441 -24.049 1.00 76.94 89 MET A CA 1
ATOM 741 C C . MET A 1 89 ? 16.273 -0.867 -22.686 1.00 76.94 89 MET A C 1
ATOM 743 O O . MET A 1 89 ? 15.694 -1.298 -21.698 1.00 76.94 89 MET A O 1
ATOM 747 N N . TYR A 1 90 ? 17.185 0.104 -22.601 1.00 77.69 90 TYR A N 1
ATOM 748 C CA . TYR A 1 90 ? 17.580 0.651 -21.306 1.00 77.69 90 TYR A CA 1
ATOM 749 C C . TYR A 1 90 ? 16.446 1.457 -20.684 1.00 77.69 90 TYR A C 1
ATOM 751 O O . TYR A 1 90 ? 16.133 1.242 -19.520 1.00 77.69 90 TYR A O 1
ATOM 759 N N . VAL A 1 91 ? 15.784 2.342 -21.437 1.00 76.81 91 VAL A N 1
ATOM 760 C CA . VAL A 1 91 ? 14.684 3.144 -20.886 1.00 76.81 91 VAL A CA 1
ATOM 761 C C . VAL A 1 91 ? 13.479 2.262 -20.588 1.00 76.81 91 VAL A C 1
ATOM 763 O O . VAL A 1 91 ? 12.954 2.363 -19.486 1.00 76.81 91 VAL A O 1
ATOM 766 N N . CYS A 1 92 ? 13.059 1.352 -21.475 1.00 75.38 92 CYS A N 1
ATOM 767 C CA . CYS A 1 92 ? 11.933 0.470 -21.153 1.00 75.38 92 CYS A CA 1
ATOM 768 C C . CYS A 1 92 ? 12.269 -0.466 -19.993 1.00 75.38 92 CYS A C 1
ATOM 770 O O . CYS A 1 92 ? 11.483 -0.543 -19.059 1.00 75.38 92 CYS A O 1
ATOM 772 N N . MET A 1 93 ? 13.426 -1.133 -19.982 1.00 77.44 93 MET A N 1
ATOM 773 C CA . MET A 1 93 ? 13.764 -2.046 -18.883 1.00 77.44 93 MET A CA 1
ATOM 774 C C . MET A 1 93 ? 13.956 -1.293 -17.573 1.00 77.44 93 MET A C 1
ATOM 776 O O . MET A 1 93 ? 13.421 -1.717 -16.557 1.00 77.44 93 MET A O 1
ATOM 780 N N . TYR A 1 94 ? 14.674 -0.171 -17.574 1.00 78.50 94 TYR A N 1
ATOM 781 C CA . TYR A 1 94 ? 14.913 0.591 -16.354 1.00 78.50 94 TYR A CA 1
ATOM 782 C C . TYR A 1 94 ? 13.624 1.225 -15.839 1.00 78.50 94 TYR A C 1
ATOM 784 O O . TYR A 1 94 ? 13.310 1.072 -14.667 1.00 78.50 94 TYR A O 1
ATOM 792 N N . VAL A 1 95 ? 12.839 1.883 -16.695 1.00 78.31 95 VAL A N 1
ATOM 7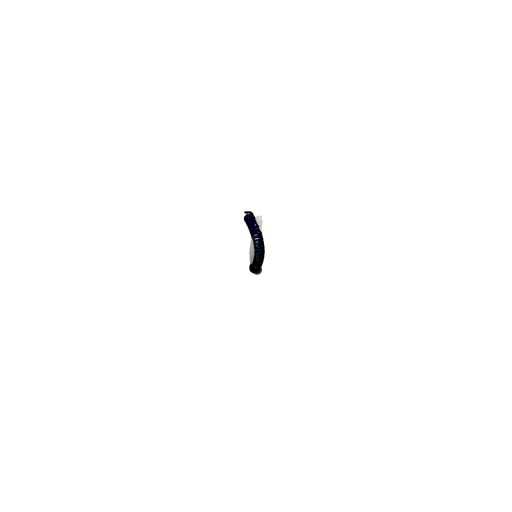93 C CA . VAL A 1 95 ? 11.585 2.518 -16.270 1.00 78.31 95 VAL A CA 1
ATOM 794 C C . VAL A 1 95 ? 10.559 1.462 -15.876 1.00 78.31 95 VAL A C 1
ATOM 796 O O . VAL A 1 95 ? 9.986 1.583 -14.801 1.00 78.31 95 VAL A O 1
ATOM 799 N N . CYS A 1 96 ? 10.352 0.398 -16.657 1.00 75.44 96 CYS A N 1
ATOM 800 C CA . CYS A 1 96 ? 9.404 -0.650 -16.276 1.00 75.44 96 CYS A CA 1
ATOM 801 C C . CYS A 1 96 ? 9.851 -1.364 -14.999 1.00 75.44 96 CYS A C 1
ATOM 803 O O . CYS A 1 96 ? 9.054 -1.478 -14.078 1.00 75.44 96 CYS A O 1
ATOM 805 N N . MET A 1 97 ? 11.111 -1.789 -14.882 1.00 78.25 97 MET A N 1
ATOM 806 C CA . MET A 1 97 ? 11.567 -2.490 -13.677 1.00 78.25 97 MET A CA 1
ATOM 807 C C . MET A 1 97 ? 11.579 -1.568 -12.465 1.00 78.25 97 MET A C 1
ATOM 809 O O . MET A 1 97 ? 11.088 -1.960 -11.414 1.00 78.25 97 MET A O 1
ATOM 813 N N . TYR A 1 98 ? 12.096 -0.346 -12.586 1.00 78.94 98 TYR A N 1
ATOM 814 C CA . TYR A 1 98 ? 12.179 0.573 -11.456 1.00 78.94 98 TYR A CA 1
ATOM 815 C C . TYR A 1 98 ? 10.795 1.049 -11.031 1.00 78.94 98 TYR A C 1
ATOM 817 O O . TYR A 1 98 ? 10.477 0.984 -9.851 1.00 78.94 98 TYR A O 1
ATOM 825 N N . VAL A 1 99 ? 9.939 1.472 -11.966 1.00 77.81 99 VAL A N 1
ATOM 826 C CA . VAL A 1 99 ? 8.586 1.932 -11.630 1.00 77.81 99 VAL A CA 1
ATOM 827 C C . VAL A 1 99 ? 7.740 0.767 -11.133 1.00 77.81 99 VAL A C 1
ATOM 829 O O . VAL A 1 99 ? 7.123 0.906 -10.083 1.00 77.81 99 VAL A O 1
ATOM 832 N N . CYS A 1 100 ? 7.736 -0.396 -11.792 1.00 75.88 100 CYS A N 1
ATOM 833 C CA . CYS A 1 100 ? 6.956 -1.534 -11.303 1.00 75.88 100 CYS A CA 1
ATOM 834 C C . CYS A 1 100 ? 7.474 -2.028 -9.952 1.00 75.88 100 CYS A C 1
ATOM 836 O O . CYS A 1 100 ? 6.670 -2.214 -9.051 1.00 75.88 100 CYS A O 1
ATOM 838 N N . MET A 1 101 ? 8.784 -2.196 -9.758 1.00 78.81 101 MET A N 1
ATOM 839 C CA . MET A 1 101 ? 9.312 -2.670 -8.473 1.00 78.81 101 MET A CA 1
ATOM 840 C C . MET A 1 101 ? 9.126 -1.631 -7.374 1.00 78.81 101 MET A C 1
ATOM 842 O O . MET A 1 101 ? 8.677 -1.983 -6.290 1.00 78.81 101 MET A O 1
ATOM 846 N N . TYR A 1 102 ? 9.419 -0.357 -7.634 1.00 79.06 102 TYR A N 1
ATOM 847 C CA . TYR A 1 102 ? 9.272 0.691 -6.630 1.00 79.06 102 TYR A CA 1
ATOM 848 C C . TYR A 1 102 ? 7.806 0.896 -6.265 1.00 79.06 102 TYR A C 1
ATOM 850 O O . TYR A 1 102 ? 7.478 0.903 -5.086 1.00 79.06 102 TYR A O 1
ATOM 858 N N . VAL A 1 103 ? 6.905 0.997 -7.246 1.00 79.06 103 VAL A N 1
ATOM 859 C CA . VAL A 1 103 ? 5.472 1.159 -6.977 1.00 79.06 103 VAL A CA 1
ATOM 860 C C . VAL A 1 103 ? 4.912 -0.093 -6.311 1.00 79.06 103 VAL A C 1
ATOM 862 O O . VAL A 1 103 ? 4.247 0.039 -5.291 1.00 79.06 103 VAL A O 1
ATOM 865 N N . CYS A 1 104 ? 5.215 -1.301 -6.794 1.00 76.81 104 CYS A N 1
ATOM 866 C CA . CYS A 1 104 ? 4.730 -2.524 -6.154 1.00 76.81 104 CYS A CA 1
ATOM 867 C C . CYS A 1 104 ? 5.255 -2.654 -4.725 1.00 76.81 104 CYS A C 1
ATOM 869 O O . CYS A 1 104 ? 4.458 -2.886 -3.827 1.00 76.81 104 CYS A O 1
ATOM 871 N N . ILE A 1 105 ? 6.555 -2.467 -4.483 1.00 79.62 105 ILE A N 1
ATOM 872 C CA . ILE A 1 105 ? 7.131 -2.604 -3.140 1.00 79.62 105 ILE A CA 1
ATOM 873 C C . ILE A 1 105 ? 6.625 -1.491 -2.231 1.00 79.62 105 ILE A C 1
ATOM 875 O O . ILE A 1 105 ? 6.212 -1.779 -1.116 1.00 79.62 105 ILE A O 1
ATOM 879 N N . TYR A 1 106 ? 6.623 -0.237 -2.678 1.00 80.50 106 TYR A N 1
ATOM 880 C CA . TYR A 1 106 ? 6.222 0.884 -1.835 1.00 80.50 106 TYR A CA 1
ATOM 881 C C . TYR A 1 106 ? 4.728 0.843 -1.530 1.00 80.50 106 TYR A C 1
ATOM 883 O O . TYR A 1 106 ? 4.348 0.971 -0.372 1.00 80.50 106 TYR A O 1
ATOM 891 N N . VAL A 1 107 ? 3.877 0.604 -2.531 1.00 80.06 107 VAL A N 1
ATOM 892 C CA . VAL A 1 107 ? 2.428 0.497 -2.323 1.00 80.06 107 VAL A CA 1
ATOM 893 C C . VAL A 1 107 ? 2.103 -0.746 -1.505 1.00 80.06 107 VAL A C 1
ATOM 895 O O . VAL A 1 107 ? 1.351 -0.634 -0.546 1.00 80.06 107 VAL A O 1
ATOM 898 N N . TYR A 1 108 ? 2.692 -1.907 -1.803 1.00 78.50 108 TYR A N 1
ATOM 899 C CA . TYR A 1 108 ? 2.444 -3.118 -1.018 1.00 78.50 108 TYR A CA 1
ATOM 900 C C . TYR A 1 108 ? 2.929 -2.957 0.422 1.00 78.50 108 TYR A C 1
ATOM 902 O O . TYR A 1 108 ? 2.164 -3.183 1.349 1.00 78.50 108 TYR A O 1
ATOM 910 N N . MET A 1 109 ? 4.168 -2.511 0.635 1.00 77.56 109 MET A N 1
ATOM 911 C CA . MET A 1 109 ? 4.714 -2.323 1.980 1.00 77.56 109 MET A CA 1
ATOM 912 C C . MET A 1 109 ? 3.939 -1.257 2.742 1.00 77.56 109 MET A C 1
ATOM 914 O O . MET A 1 109 ? 3.579 -1.492 3.887 1.00 77.56 109 MET A O 1
ATOM 918 N N . TYR A 1 110 ? 3.648 -0.108 2.131 1.00 79.19 110 TYR A N 1
ATOM 919 C CA . TYR A 1 110 ? 2.925 0.960 2.809 1.00 79.19 110 TYR A CA 1
ATOM 920 C C . TYR A 1 110 ? 1.491 0.539 3.114 1.00 79.19 110 TYR A C 1
ATOM 922 O O . TYR A 1 110 ? 1.073 0.628 4.260 1.00 79.19 110 TYR A O 1
ATOM 930 N N . VAL A 1 111 ? 0.746 0.023 2.136 1.00 78.88 111 VAL A N 1
ATOM 931 C CA . VAL A 1 111 ? -0.653 -0.369 2.342 1.00 78.88 111 VAL A CA 1
ATOM 932 C C . VAL A 1 111 ? -0.740 -1.566 3.281 1.00 78.88 111 VAL A C 1
ATOM 934 O O . VAL A 1 111 ? -1.461 -1.484 4.268 1.00 78.88 111 VAL A O 1
ATOM 937 N N . CYS A 1 112 ? 0.012 -2.646 3.061 1.00 76.50 112 CYS A N 1
ATOM 938 C CA . CYS A 1 112 ? -0.049 -3.803 3.952 1.00 76.50 112 CYS A CA 1
ATOM 939 C C . CYS A 1 112 ? 0.458 -3.465 5.352 1.00 76.50 112 CYS A C 1
ATOM 941 O O . CYS A 1 112 ? -0.230 -3.782 6.313 1.00 76.50 112 CYS A O 1
ATOM 943 N N . MET A 1 113 ? 1.608 -2.803 5.511 1.00 76.88 113 MET A N 1
ATOM 944 C CA . MET A 1 113 ? 2.121 -2.516 6.855 1.00 76.88 113 MET A CA 1
ATOM 945 C C . MET A 1 113 ? 1.279 -1.460 7.555 1.00 76.88 113 MET A C 1
ATOM 947 O O . MET A 1 113 ? 0.931 -1.656 8.711 1.00 76.88 113 MET A O 1
ATOM 951 N N . TYR A 1 114 ? 0.920 -0.362 6.889 1.00 78.44 114 TYR A N 1
ATOM 952 C CA . TYR A 1 114 ? 0.150 0.699 7.530 1.00 78.44 114 TYR A CA 1
ATOM 953 C C . TYR A 1 114 ? -1.266 0.235 7.847 1.00 78.44 114 TYR A C 1
ATOM 955 O O . TYR A 1 114 ? -1.706 0.391 8.979 1.00 78.44 114 TYR A O 1
ATOM 963 N N . VAL A 1 115 ? -1.968 -0.386 6.894 1.00 78.56 115 VAL A N 1
ATOM 964 C CA . VAL A 1 115 ? -3.342 -0.846 7.128 1.00 78.56 115 VAL A CA 1
ATOM 965 C C . VAL A 1 115 ? -3.353 -2.008 8.113 1.00 78.56 115 VAL A C 1
ATOM 967 O O . VAL A 1 115 ? -4.119 -1.946 9.068 1.00 78.56 115 VAL A O 1
ATOM 970 N N . CYS A 1 116 ? -2.490 -3.023 7.975 1.00 76.62 116 CYS A N 1
ATOM 971 C CA . CYS A 1 116 ? -2.473 -4.116 8.951 1.00 76.62 116 CYS A CA 1
ATOM 972 C C . CYS A 1 116 ? -2.049 -3.626 10.333 1.00 76.62 116 CYS A C 1
ATOM 974 O O . CYS A 1 116 ? -2.712 -3.966 11.301 1.00 76.62 116 CYS A O 1
ATOM 976 N N . MET A 1 117 ? -1.000 -2.808 10.464 1.00 78.50 117 MET A N 1
ATOM 977 C CA . MET A 1 117 ? -0.579 -2.324 11.784 1.00 78.50 117 MET A CA 1
ATOM 978 C C . MET A 1 117 ? -1.618 -1.391 12.389 1.00 78.50 117 MET A C 1
ATOM 980 O O . MET A 1 117 ? -1.944 -1.548 13.557 1.00 78.50 117 MET A O 1
ATOM 984 N N . TYR A 1 118 ? -2.168 -0.449 11.623 1.00 79.69 118 TYR A N 1
ATOM 985 C CA . TYR A 1 118 ? -3.161 0.484 12.146 1.00 79.69 118 TYR A CA 1
ATOM 986 C C . TYR A 1 118 ? -4.447 -0.243 12.525 1.00 79.69 118 TYR A C 1
ATOM 988 O O . TYR A 1 118 ? -4.929 -0.070 13.637 1.00 79.69 118 TYR A O 1
ATOM 996 N N . VAL A 1 119 ? -4.977 -1.101 11.650 1.00 80.44 119 VAL A N 1
ATOM 997 C CA . VAL A 1 119 ? -6.209 -1.847 11.930 1.00 80.44 119 VAL A CA 1
ATOM 998 C C . VAL A 1 119 ? -5.980 -2.852 13.054 1.00 80.44 119 VAL A C 1
ATOM 1000 O O . VAL A 1 119 ? -6.756 -2.852 14.002 1.00 80.44 119 VAL A O 1
ATOM 1003 N N . CYS A 1 120 ? -4.912 -3.654 13.028 1.00 76.69 120 CYS A N 1
ATOM 1004 C CA . CYS A 1 120 ? -4.648 -4.611 14.104 1.00 76.69 120 CYS A CA 1
ATOM 1005 C C . CYS A 1 120 ? -4.396 -3.905 15.435 1.00 76.69 120 CYS A C 1
ATOM 1007 O O . CYS A 1 120 ? -4.981 -4.310 16.431 1.00 76.69 120 CYS A O 1
ATOM 1009 N N . MET A 1 121 ? -3.589 -2.841 15.475 1.00 79.25 121 MET A N 1
ATOM 1010 C CA . MET A 1 121 ? -3.320 -2.118 16.723 1.00 79.25 121 MET A CA 1
ATOM 1011 C C . MET A 1 121 ? -4.558 -1.383 17.216 1.00 79.25 121 MET A C 1
ATOM 1013 O O . MET A 1 121 ? -4.846 -1.442 18.404 1.00 79.25 121 MET A O 1
ATOM 1017 N N . TYR A 1 122 ? -5.309 -0.716 16.341 1.00 80.00 122 TYR A N 1
ATOM 1018 C CA . TYR A 1 122 ? -6.507 0.013 16.744 1.00 80.00 122 TYR A CA 1
ATOM 1019 C C . TYR A 1 122 ? -7.597 -0.943 17.217 1.00 80.00 122 TYR A C 1
ATOM 1021 O O . TYR A 1 122 ? -8.154 -0.743 18.289 1.00 80.00 122 TYR A O 1
ATOM 1029 N N . VAL A 1 123 ? -7.867 -2.014 16.468 1.00 79.94 123 VAL A N 1
ATOM 1030 C CA . VAL A 1 123 ? -8.866 -3.016 16.850 1.00 79.94 123 VAL A CA 1
ATOM 1031 C C . VAL A 1 123 ? -8.427 -3.746 18.113 1.00 79.94 123 VAL A C 1
ATOM 1033 O O . VAL A 1 123 ? -9.226 -3.860 19.033 1.00 79.94 123 VAL A O 1
ATOM 1036 N N . TYR A 1 124 ? -7.169 -4.180 18.219 1.00 78.56 124 TYR A N 1
ATOM 1037 C CA . TYR A 1 124 ? -6.680 -4.846 19.426 1.00 78.56 124 TYR A CA 1
ATOM 1038 C C . TYR A 1 124 ? -6.728 -3.914 20.635 1.00 78.56 124 TYR A C 1
ATOM 1040 O O . TYR A 1 124 ? -7.308 -4.267 21.653 1.00 78.56 124 TYR A O 1
ATOM 1048 N N . MET A 1 125 ? -6.182 -2.701 20.530 1.00 78.00 125 MET A N 1
ATOM 1049 C CA . MET A 1 125 ? -6.177 -1.748 21.639 1.00 78.00 125 MET A CA 1
ATOM 1050 C C . MET A 1 125 ? -7.594 -1.348 22.025 1.00 78.00 125 MET A C 1
ATOM 1052 O O . MET A 1 125 ? -7.914 -1.364 23.205 1.00 78.00 125 MET A O 1
ATOM 1056 N N . TYR A 1 126 ? -8.455 -1.022 21.063 1.00 78.69 126 TYR A N 1
ATOM 1057 C CA . TYR A 1 126 ? -9.816 -0.599 21.362 1.00 78.69 126 TYR A CA 1
ATOM 1058 C C . TYR A 1 126 ? -10.631 -1.755 21.933 1.00 78.69 126 TYR A C 1
ATOM 1060 O O . TYR A 1 126 ? -11.215 -1.608 22.997 1.00 78.69 126 TYR A O 1
ATOM 1068 N N . VAL A 1 127 ? -10.636 -2.923 21.290 1.00 78.81 127 VAL A N 1
ATOM 1069 C CA . VAL A 1 127 ? -11.428 -4.066 21.757 1.00 78.81 127 VAL A CA 1
ATOM 1070 C C . VAL A 1 127 ? -10.869 -4.606 23.068 1.00 78.81 127 VAL A C 1
ATOM 1072 O O . VAL A 1 127 ? -11.627 -4.719 24.024 1.00 78.81 127 VAL A O 1
ATOM 1075 N N . CYS A 1 128 ? -9.568 -4.883 23.182 1.00 75.31 128 CYS A N 1
ATOM 1076 C CA . CYS A 1 128 ? -9.018 -5.405 24.433 1.00 75.31 128 CYS A CA 1
ATOM 1077 C C . CYS A 1 128 ? -9.112 -4.382 25.561 1.00 75.31 128 CYS A C 1
ATOM 1079 O O . CYS A 1 128 ? -9.578 -4.743 26.634 1.00 75.31 128 CYS A O 1
ATOM 1081 N N . MET A 1 129 ? -8.728 -3.117 25.359 1.00 77.94 129 MET A N 1
ATOM 1082 C CA . MET A 1 129 ? -8.785 -2.145 26.456 1.00 77.94 129 MET A CA 1
ATOM 1083 C C . MET A 1 129 ? -10.222 -1.797 26.804 1.00 77.94 129 MET A C 1
ATOM 1085 O O . MET A 1 129 ? -10.555 -1.796 27.980 1.00 77.94 129 MET A O 1
ATOM 1089 N N . TYR A 1 130 ? -11.086 -1.527 25.825 1.00 78.25 130 TYR A N 1
ATOM 1090 C CA . TYR A 1 130 ? -12.462 -1.140 26.120 1.00 78.25 130 TYR A CA 1
ATOM 1091 C C . TYR A 1 130 ? -13.240 -2.305 26.718 1.00 78.25 130 TYR A C 1
ATOM 1093 O O . TYR A 1 130 ? -13.865 -2.132 27.756 1.00 78.25 130 TYR A O 1
ATOM 1101 N N . VAL A 1 131 ? -13.170 -3.502 26.128 1.00 78.19 131 VAL A N 1
ATOM 1102 C CA . VAL A 1 131 ? -13.908 -4.659 26.648 1.00 78.19 131 VAL A CA 1
ATOM 1103 C C . VAL A 1 131 ? -13.328 -5.106 27.985 1.00 78.19 131 VAL A C 1
ATOM 1105 O O . VAL A 1 131 ? -14.099 -5.259 28.925 1.00 78.19 131 VAL A O 1
ATOM 1108 N N . CYS A 1 132 ? -12.006 -5.248 28.139 1.00 74.94 132 CYS A N 1
ATOM 1109 C CA . CYS A 1 132 ? -11.451 -5.644 29.437 1.00 74.94 132 CYS A CA 1
ATOM 1110 C C . CYS A 1 132 ? -11.693 -4.576 30.502 1.00 74.94 132 CYS A C 1
ATOM 1112 O O . CYS A 1 132 ? -12.117 -4.926 31.595 1.00 74.94 132 CYS A O 1
ATOM 1114 N N . MET A 1 133 ? -11.475 -3.288 30.219 1.00 77.75 133 MET A N 1
ATOM 1115 C CA . MET A 1 133 ? -11.701 -2.243 31.223 1.00 77.75 133 MET A CA 1
ATOM 1116 C C . MET A 1 133 ? -13.180 -2.107 31.550 1.00 77.75 133 MET A C 1
ATOM 1118 O O . MET A 1 133 ? -13.522 -2.043 32.723 1.00 77.75 133 MET A O 1
ATOM 1122 N N . TYR A 1 134 ? -14.064 -2.090 30.554 1.00 78.25 134 TYR A N 1
ATOM 1123 C CA . TYR A 1 134 ? -15.494 -1.948 30.801 1.00 78.25 134 TYR A CA 1
ATOM 1124 C C . TYR A 1 134 ? -16.043 -3.165 31.535 1.00 78.25 134 TYR A C 1
ATOM 1126 O O . TYR A 1 134 ? -16.707 -3.004 32.550 1.00 78.25 134 TYR A O 1
ATOM 1134 N N . VAL A 1 135 ? -15.726 -4.382 31.088 1.00 78.31 135 VAL A N 1
ATOM 1135 C CA . VAL A 1 135 ? -16.215 -5.604 31.735 1.00 78.31 135 VAL A CA 1
ATOM 1136 C C . VAL A 1 135 ? -15.594 -5.764 33.118 1.00 78.31 135 VAL A C 1
ATOM 1138 O O . VAL A 1 135 ? -16.340 -5.958 34.070 1.00 78.31 135 VAL A O 1
ATOM 1141 N N . CYS A 1 136 ? -14.276 -5.618 33.286 1.00 74.25 136 CYS A N 1
ATOM 1142 C CA . CYS A 1 136 ? -13.663 -5.732 34.611 1.00 74.25 136 CYS A CA 1
ATOM 1143 C C . CYS A 1 136 ? -14.156 -4.634 35.551 1.00 74.25 136 CYS A C 1
ATOM 1145 O O . CYS A 1 136 ? -14.538 -4.944 36.670 1.00 74.25 136 CYS A O 1
ATOM 1147 N N . MET A 1 137 ? -14.202 -3.369 35.128 1.00 77.50 137 MET A N 1
ATOM 1148 C CA . MET A 1 137 ? -14.663 -2.291 36.007 1.00 77.50 137 MET A CA 1
ATOM 1149 C C . MET A 1 137 ? -16.147 -2.428 36.312 1.00 77.50 137 MET A C 1
ATOM 1151 O O . MET A 1 137 ? -16.527 -2.310 37.468 1.00 77.50 137 MET A O 1
ATOM 1155 N N . TYR A 1 138 ? -16.991 -2.709 35.320 1.00 77.75 138 TYR A N 1
ATOM 1156 C CA . TYR A 1 138 ? -18.427 -2.825 35.543 1.00 77.75 138 TYR A CA 1
ATOM 1157 C C . TYR A 1 138 ? -18.751 -4.049 36.393 1.00 77.75 138 TYR A C 1
ATOM 1159 O O . TYR A 1 138 ? -19.451 -3.918 37.388 1.00 77.75 138 TYR A O 1
ATOM 1167 N N . VAL A 1 139 ? -18.204 -5.221 36.065 1.00 77.62 139 VAL A N 1
ATOM 1168 C CA . VAL A 1 139 ? -18.456 -6.447 36.830 1.00 77.62 139 VAL A CA 1
ATOM 1169 C C . VAL A 1 139 ? -17.844 -6.342 38.222 1.00 77.62 139 VAL A C 1
ATOM 1171 O O . VAL A 1 139 ? -18.553 -6.588 39.189 1.00 77.62 139 VAL A O 1
ATOM 1174 N N . CYS A 1 140 ? -16.584 -5.920 38.372 1.00 73.88 140 CYS A N 1
ATOM 1175 C CA . CYS A 1 140 ? -15.984 -5.789 39.701 1.00 73.88 140 CYS A CA 1
ATOM 1176 C C . CYS A 1 140 ? -16.690 -4.719 40.533 1.00 73.88 140 CYS A C 1
ATOM 1178 O O . CYS A 1 140 ? -17.001 -4.982 41.685 1.00 73.88 140 CYS A O 1
ATOM 1180 N N . MET A 1 141 ? -16.993 -3.539 39.985 1.00 76.62 141 MET A N 1
ATOM 1181 C CA . MET A 1 141 ? -17.679 -2.494 40.755 1.00 76.62 141 MET A CA 1
ATOM 1182 C C . MET A 1 141 ? -19.110 -2.900 41.084 1.00 76.62 141 MET A C 1
ATOM 1184 O O . MET A 1 141 ? -19.535 -2.721 42.219 1.00 76.62 141 MET A O 1
ATOM 1188 N N . TYR A 1 142 ? -19.847 -3.480 40.137 1.00 76.56 142 TYR A N 1
ATOM 1189 C CA . TYR A 1 142 ? -21.220 -3.907 40.379 1.00 76.56 142 TYR A CA 1
ATOM 1190 C C . TYR A 1 142 ? -21.266 -5.050 41.388 1.00 76.56 142 TYR A C 1
ATOM 1192 O O . TYR A 1 142 ? -22.013 -4.971 42.353 1.00 76.56 142 TYR A O 1
ATOM 1200 N N . VAL A 1 143 ? -20.434 -6.080 41.231 1.00 77.81 143 VAL A N 1
ATOM 1201 C CA . VAL A 1 143 ? -20.385 -7.203 42.173 1.00 77.81 143 VAL A CA 1
ATOM 1202 C C . VAL A 1 143 ? -19.889 -6.732 43.537 1.00 77.81 143 VAL A C 1
ATOM 1204 O O . VAL A 1 143 ? -20.552 -7.006 44.529 1.00 77.81 143 VAL A O 1
ATOM 1207 N N . CYS A 1 144 ? -18.794 -5.975 43.621 1.00 74.12 144 CYS A N 1
ATOM 1208 C CA . CYS A 1 144 ? -18.290 -5.488 44.905 1.00 74.12 144 CYS A CA 1
ATOM 1209 C C . CYS A 1 144 ? -19.297 -4.566 45.591 1.00 74.12 144 CYS A C 1
ATOM 1211 O O . CYS A 1 144 ? -19.583 -4.761 46.763 1.00 74.12 144 CYS A O 1
ATOM 1213 N N . ILE A 1 145 ? -19.869 -3.584 44.895 1.00 76.56 145 ILE A N 1
ATOM 1214 C CA . ILE A 1 145 ? -20.816 -2.653 45.518 1.00 76.56 145 ILE A CA 1
ATOM 1215 C C . ILE A 1 145 ? -22.107 -3.380 45.859 1.00 76.56 145 ILE A C 1
ATOM 1217 O O . ILE A 1 145 ? -22.564 -3.281 46.989 1.00 76.56 145 ILE A O 1
ATOM 1221 N N . TYR A 1 146 ? -22.694 -4.129 44.930 1.00 76.12 146 TYR A N 1
ATOM 1222 C CA . TYR A 1 146 ? -23.989 -4.754 45.164 1.00 76.12 146 TYR A CA 1
ATOM 1223 C C . TYR A 1 146 ? -23.885 -5.862 46.207 1.00 76.12 146 TYR A C 1
ATOM 1225 O O . TYR A 1 146 ? -24.668 -5.872 47.149 1.00 76.12 146 TYR A O 1
ATOM 1233 N N . VAL A 1 147 ? -22.897 -6.754 46.101 1.00 76.00 147 VAL A N 1
ATOM 1234 C CA . VAL A 1 147 ? -22.731 -7.848 47.063 1.00 76.00 147 VAL A CA 1
ATOM 1235 C C . VAL A 1 147 ? -22.258 -7.313 48.407 1.00 76.00 147 VAL A C 1
ATOM 1237 O O . VAL A 1 147 ? -22.878 -7.646 49.411 1.00 76.00 147 VAL A O 1
ATOM 1240 N N . CYS A 1 148 ? -21.237 -6.449 48.474 1.00 72.50 148 CYS A N 1
ATOM 1241 C CA . CYS A 1 148 ? -20.796 -5.935 49.774 1.00 72.50 148 CYS A CA 1
ATOM 1242 C C . CYS A 1 148 ? -21.864 -5.050 50.415 1.00 72.50 148 CYS A C 1
ATOM 1244 O O . CYS A 1 148 ? -22.122 -5.215 51.599 1.00 72.50 148 CYS A O 1
ATOM 1246 N N . MET A 1 149 ? -22.529 -4.155 49.679 1.00 75.94 149 MET A N 1
ATOM 1247 C CA . MET A 1 149 ? -23.580 -3.320 50.274 1.00 75.94 149 MET A CA 1
ATOM 1248 C C . MET A 1 149 ? -24.792 -4.154 50.662 1.00 75.94 149 MET A C 1
ATOM 1250 O O . MET A 1 149 ? -25.303 -3.969 51.758 1.00 75.94 149 MET A O 1
ATOM 1254 N N . TYR A 1 150 ? -25.243 -5.089 49.824 1.00 76.69 150 TYR A N 1
ATOM 1255 C CA . TYR A 1 150 ? -26.393 -5.924 50.161 1.00 76.69 150 TYR A CA 1
ATOM 1256 C C . TYR A 1 150 ? -26.087 -6.828 51.351 1.00 76.69 150 TYR A C 1
ATOM 1258 O O . TYR A 1 150 ? -26.863 -6.859 52.297 1.00 76.69 150 TYR A O 1
ATOM 1266 N N . VAL A 1 151 ? -24.944 -7.516 51.353 1.00 76.88 151 VAL A N 1
ATOM 1267 C CA . VAL A 1 151 ? -24.563 -8.409 52.453 1.00 76.88 151 VAL A CA 1
ATOM 1268 C C . VAL A 1 151 ? -24.289 -7.609 53.721 1.00 76.88 151 VAL A C 1
ATOM 1270 O O . VAL A 1 151 ? -24.856 -7.940 54.754 1.00 76.88 151 VAL A O 1
ATOM 1273 N N . CYS A 1 152 ? -23.502 -6.531 53.674 1.00 72.69 152 CYS A N 1
ATOM 1274 C CA . CYS A 1 152 ? -23.241 -5.721 54.864 1.00 72.69 152 CYS A CA 1
ATOM 1275 C C . CYS A 1 152 ? -24.521 -5.075 55.388 1.00 72.69 152 CYS A C 1
ATOM 1277 O O . CYS A 1 152 ? -24.789 -5.167 56.578 1.00 72.69 152 CYS A O 1
ATOM 1279 N N . MET A 1 153 ? -25.349 -4.462 54.539 1.00 75.69 153 MET A N 1
ATOM 1280 C CA . MET A 1 153 ? -26.584 -3.825 55.003 1.00 75.69 153 MET A CA 1
ATOM 1281 C C . MET A 1 153 ? -27.585 -4.861 55.499 1.00 75.69 153 MET A C 1
ATOM 1283 O O . MET A 1 153 ? -28.142 -4.678 56.572 1.00 75.69 153 MET A O 1
ATOM 1287 N N . TYR A 1 154 ? -27.799 -5.958 54.774 1.00 76.50 154 TYR A N 1
ATOM 1288 C CA . TYR A 1 154 ? -28.762 -6.977 55.178 1.00 76.50 154 TYR A CA 1
ATOM 1289 C C . TYR A 1 154 ? -28.305 -7.699 56.441 1.00 76.50 154 TYR A C 1
ATOM 1291 O O . TYR A 1 154 ? -29.070 -7.786 57.393 1.00 76.50 154 TYR A O 1
ATOM 1299 N N . VAL A 1 155 ? -27.058 -8.170 56.491 1.00 75.88 155 VAL A N 1
ATOM 1300 C CA . VAL A 1 155 ? -26.537 -8.892 57.656 1.00 75.88 155 VAL A CA 1
ATOM 1301 C C . VAL A 1 155 ? -26.415 -7.953 58.849 1.00 75.88 155 VAL A C 1
ATOM 1303 O O . VAL A 1 155 ? -26.921 -8.295 59.911 1.00 75.88 155 VAL A O 1
ATOM 1306 N N . CYS A 1 156 ? -25.834 -6.758 58.709 1.00 72.50 156 CYS A N 1
ATOM 1307 C CA . CYS A 1 156 ? -25.727 -5.838 59.842 1.00 72.50 156 CYS A CA 1
ATOM 1308 C C . CYS A 1 156 ? -27.104 -5.368 60.309 1.00 72.50 156 CYS A C 1
ATOM 1310 O O . CYS A 1 156 ? -27.360 -5.397 61.505 1.00 72.50 156 CYS A O 1
ATOM 1312 N N . MET A 1 157 ? -28.017 -4.979 59.414 1.00 74.88 157 MET A N 1
ATOM 1313 C CA . MET A 1 157 ? -29.347 -4.530 59.840 1.00 74.88 157 MET A CA 1
ATOM 1314 C C . MET A 1 157 ? -30.157 -5.678 60.427 1.00 74.88 157 MET A C 1
ATOM 1316 O O . MET A 1 157 ? -30.761 -5.499 61.475 1.00 74.88 157 MET A O 1
ATOM 1320 N N . TYR A 1 158 ? -30.160 -6.856 59.805 1.00 76.25 158 TYR A N 1
ATOM 1321 C CA . TYR A 1 158 ? -30.924 -7.992 60.308 1.00 76.25 158 TYR A CA 1
ATOM 1322 C C . TYR A 1 158 ? -30.359 -8.490 61.634 1.00 76.25 158 TYR A C 1
ATOM 1324 O O . TYR A 1 158 ? -31.108 -8.636 62.591 1.00 76.25 158 TYR A O 1
ATOM 1332 N N . VAL A 1 159 ? -29.045 -8.699 61.729 1.00 76.56 159 VAL A N 1
ATOM 1333 C CA . VAL A 1 159 ? -28.416 -9.181 62.962 1.00 76.56 159 VAL A CA 1
ATOM 1334 C C . VAL A 1 159 ? -28.523 -8.124 64.054 1.00 76.56 159 VAL A C 1
ATOM 1336 O O . VAL A 1 159 ? -29.005 -8.451 65.131 1.00 76.56 159 VAL A O 1
ATOM 1339 N N . CYS A 1 160 ? -28.169 -6.861 63.805 1.00 72.94 160 CYS A N 1
ATOM 1340 C CA . CYS A 1 160 ? -28.278 -5.828 64.836 1.00 72.94 160 CYS A CA 1
ATOM 1341 C C . CYS A 1 160 ? -29.730 -5.610 65.257 1.00 72.94 160 CYS A C 1
ATOM 1343 O O . CYS A 1 160 ? -30.005 -5.596 66.449 1.00 72.94 160 CYS A O 1
ATOM 1345 N N . MET A 1 161 ? -30.681 -5.486 64.327 1.00 75.00 161 MET A N 1
ATOM 1346 C CA . MET A 1 161 ? -32.080 -5.267 64.703 1.00 75.00 161 MET A CA 1
ATOM 1347 C C . MET A 1 161 ? -32.663 -6.492 65.393 1.00 75.00 161 MET A C 1
ATOM 1349 O O . MET A 1 161 ? -33.274 -6.350 66.442 1.00 75.00 161 MET A O 1
ATOM 1353 N N . TYR A 1 162 ? -32.467 -7.695 64.858 1.00 76.62 162 TYR A N 1
ATOM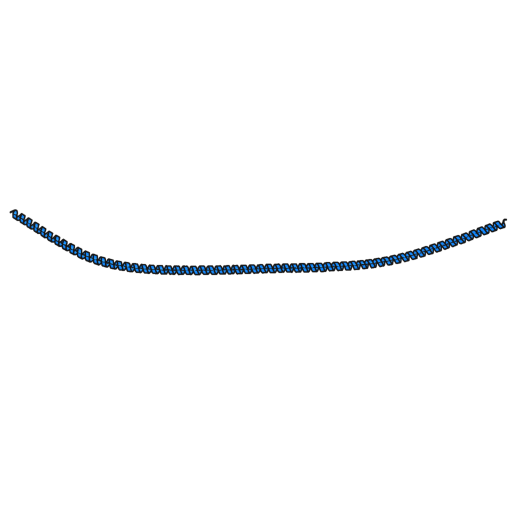 1354 C CA . TYR A 1 162 ? -33.060 -8.896 65.436 1.00 76.62 162 TYR A CA 1
ATOM 1355 C C . TYR A 1 162 ? -32.435 -9.227 66.789 1.00 76.62 162 TYR A C 1
ATOM 1357 O O . TYR A 1 162 ? -33.158 -9.461 67.752 1.00 76.62 162 TYR A O 1
ATOM 1365 N N . VAL A 1 163 ? -31.105 -9.196 66.893 1.00 77.00 163 VAL A N 1
ATOM 1366 C CA . VAL A 1 163 ? -30.401 -9.511 68.139 1.00 77.00 163 VAL A CA 1
ATOM 1367 C C . VAL A 1 163 ? -30.645 -8.424 69.179 1.00 77.00 163 VAL A C 1
ATOM 1369 O O . VAL A 1 163 ? -31.021 -8.760 70.298 1.00 77.00 163 VAL A O 1
ATOM 1372 N N . CYS A 1 164 ? -30.523 -7.136 68.840 1.00 74.31 164 CYS A N 1
ATOM 1373 C CA . CYS A 1 164 ? -30.793 -6.073 69.810 1.00 74.31 164 CYS A CA 1
ATOM 1374 C C . CYS A 1 164 ? -32.264 -6.057 70.221 1.00 74.31 164 CYS A C 1
ATOM 1376 O O . CYS A 1 164 ? -32.538 -5.975 71.410 1.00 74.31 164 CYS A O 1
ATOM 1378 N N . MET A 1 165 ? -33.219 -6.183 69.296 1.00 75.69 165 MET A N 1
ATOM 1379 C CA . MET A 1 165 ? -34.640 -6.191 69.663 1.00 75.69 165 MET A CA 1
ATOM 1380 C C . MET A 1 165 ? -34.995 -7.433 70.474 1.00 75.69 165 MET A C 1
ATOM 1382 O O . MET A 1 165 ? -35.687 -7.310 71.477 1.00 75.69 165 MET A O 1
ATOM 1386 N N . TYR A 1 166 ? -34.507 -8.615 70.097 1.00 77.69 166 TYR A N 1
ATOM 1387 C CA . TYR A 1 166 ? -34.792 -9.841 70.836 1.00 77.69 166 TYR A CA 1
ATOM 1388 C C . TYR A 1 166 ? -34.166 -9.817 72.228 1.00 77.69 166 TYR A C 1
ATOM 1390 O O . TYR A 1 166 ? -34.854 -10.103 73.201 1.00 77.69 166 TYR A O 1
ATOM 1398 N N . ILE A 1 167 ? -32.892 -9.429 72.347 1.00 77.75 167 ILE A N 1
ATOM 1399 C CA . ILE A 1 167 ? -32.218 -9.332 73.645 1.00 77.75 167 ILE A CA 1
ATOM 1400 C C . ILE A 1 167 ? -32.860 -8.233 74.486 1.00 77.75 167 ILE A C 1
ATOM 1402 O O . ILE A 1 167 ? -33.204 -8.500 75.630 1.00 77.75 167 ILE A O 1
ATOM 1406 N N . CYS A 1 168 ? -33.081 -7.030 73.953 1.00 74.56 168 CYS A N 1
ATOM 1407 C CA . CYS A 1 168 ? -33.720 -5.957 74.712 1.00 74.56 168 CYS A CA 1
ATOM 1408 C C . CYS A 1 168 ? -35.128 -6.355 75.152 1.00 74.56 168 CYS A C 1
ATOM 1410 O O . CYS A 1 168 ? -35.456 -6.188 76.318 1.00 74.56 168 CYS A O 1
ATOM 1412 N N . MET A 1 169 ? -35.951 -6.930 74.274 1.00 76.00 169 MET A N 1
ATOM 1413 C CA . MET A 1 169 ? -37.303 -7.350 74.645 1.00 76.00 169 MET A CA 1
ATOM 1414 C C . MET A 1 169 ? -37.276 -8.503 75.643 1.00 76.00 169 MET A C 1
ATOM 1416 O O . MET A 1 169 ? -37.974 -8.441 76.647 1.00 76.00 169 MET A O 1
ATOM 1420 N N . TYR A 1 170 ? -36.460 -9.532 75.418 1.00 77.31 170 TYR A N 1
ATOM 1421 C CA . TYR A 1 170 ? -36.386 -10.681 76.313 1.00 77.31 170 TYR A CA 1
ATOM 1422 C C . TYR A 1 170 ? -35.818 -10.291 77.675 1.00 77.31 170 TYR A C 1
ATOM 1424 O O . TYR A 1 170 ? -36.412 -10.615 78.694 1.00 77.31 170 TYR A O 1
ATOM 1432 N N . VAL A 1 171 ? -34.704 -9.560 77.709 1.00 77.31 171 VAL A N 1
ATOM 1433 C CA . VAL A 1 171 ? -34.065 -9.134 78.956 1.00 77.31 171 VAL A CA 1
ATOM 1434 C C . VAL A 1 171 ? -34.942 -8.121 79.677 1.00 77.31 171 VAL A C 1
ATOM 1436 O O . VAL A 1 171 ? -35.206 -8.325 80.853 1.00 77.31 171 VAL A O 1
ATOM 1439 N N . CYS A 1 172 ? -35.463 -7.084 79.015 1.00 72.69 172 CYS A N 1
ATOM 1440 C CA . CYS A 1 172 ? -36.341 -6.125 79.689 1.00 72.69 172 CYS A CA 1
ATOM 1441 C C . CYS A 1 172 ? -37.624 -6.796 80.181 1.00 72.69 172 CYS A C 1
ATOM 1443 O O . CYS A 1 172 ? -37.995 -6.592 81.328 1.00 72.69 172 CYS A O 1
ATOM 1445 N N . MET A 1 173 ? -38.286 -7.631 79.376 1.00 74.12 173 MET A N 1
ATOM 1446 C CA . MET A 1 173 ? -39.516 -8.296 79.816 1.00 74.12 173 MET A CA 1
ATOM 1447 C C . MET A 1 173 ? -39.235 -9.315 80.915 1.00 74.12 173 MET A C 1
ATOM 1449 O O . MET A 1 173 ? -39.934 -9.317 81.919 1.00 74.12 173 MET A O 1
ATOM 1453 N N . TYR A 1 174 ? -38.210 -10.154 80.773 1.00 75.44 174 TYR A N 1
ATOM 1454 C CA . TYR A 1 174 ? -37.890 -11.164 81.776 1.00 75.44 174 TYR A CA 1
ATOM 1455 C C . TYR A 1 174 ? -37.408 -10.525 83.073 1.00 75.44 174 TYR A C 1
ATOM 1457 O O . TYR A 1 174 ? -37.908 -10.870 84.134 1.00 75.44 174 TYR A O 1
ATOM 1465 N N . VAL A 1 175 ? -36.481 -9.568 83.008 1.00 75.06 175 VAL A N 1
ATOM 1466 C CA . VAL A 1 175 ? -35.960 -8.892 84.199 1.00 75.06 175 VAL A CA 1
ATOM 1467 C C . VAL A 1 175 ? -37.053 -8.051 84.841 1.00 75.06 175 VAL A C 1
ATOM 1469 O O . VAL A 1 175 ? -37.289 -8.227 86.027 1.00 75.06 175 VAL A O 1
ATOM 1472 N N . CYS A 1 176 ? -37.783 -7.209 84.106 1.00 69.88 176 CYS A N 1
ATOM 1473 C CA . CYS A 1 176 ? -38.857 -6.420 84.714 1.00 69.88 176 CYS A CA 1
ATOM 1474 C C . CYS A 1 176 ? -39.951 -7.322 85.288 1.00 69.88 176 CYS A C 1
ATOM 1476 O O . CYS A 1 176 ? -40.329 -7.144 86.438 1.00 69.88 176 CYS A O 1
ATOM 1478 N N . MET A 1 177 ? -40.433 -8.326 84.554 1.00 72.50 177 MET A N 1
ATOM 1479 C CA . MET A 1 177 ? -41.502 -9.188 85.064 1.00 72.50 177 MET A CA 1
ATOM 1480 C C . MET A 1 177 ? -41.015 -10.054 86.220 1.00 72.50 177 MET A C 1
ATOM 1482 O O . MET A 1 177 ? -41.660 -10.087 87.259 1.00 72.50 177 MET A O 1
ATOM 1486 N N . TYR A 1 178 ? -39.877 -10.732 86.088 1.00 73.75 178 TYR A N 1
ATOM 1487 C CA . TYR A 1 178 ? -39.384 -11.621 87.133 1.00 73.75 178 TYR A CA 1
ATOM 1488 C C . TYR A 1 178 ? -38.945 -10.838 88.364 1.00 73.75 178 TYR A C 1
ATOM 1490 O O . TYR A 1 178 ? -39.364 -11.162 89.467 1.00 73.75 178 TYR A O 1
ATOM 1498 N N . VAL A 1 179 ? -38.139 -9.789 88.197 1.00 72.88 179 VAL A N 1
ATOM 1499 C CA . VAL A 1 179 ? -37.628 -9.006 89.324 1.00 72.88 179 VAL A CA 1
ATOM 1500 C C . VAL A 1 179 ? -38.755 -8.219 89.975 1.00 72.88 179 VAL A C 1
ATOM 1502 O O . VAL A 1 179 ? -38.886 -8.299 91.191 1.00 72.88 179 VAL A O 1
ATOM 1505 N N . CYS A 1 180 ? -39.615 -7.522 89.225 1.00 70.56 180 CYS A N 1
ATOM 1506 C CA . CYS A 1 180 ? -40.720 -6.800 89.856 1.00 70.56 180 CYS A CA 1
ATOM 1507 C C . CYS A 1 180 ? -41.721 -7.761 90.496 1.00 70.56 180 CYS A C 1
ATOM 1509 O O . CYS A 1 180 ? -42.101 -7.527 91.635 1.00 70.56 180 CYS A O 1
ATOM 1511 N N . MET A 1 181 ? -42.120 -8.857 89.843 1.00 71.56 181 MET A N 1
ATOM 1512 C CA . MET A 1 181 ? -43.081 -9.784 90.453 1.00 71.56 181 MET A CA 1
ATOM 1513 C C . MET A 1 181 ? -42.471 -10.517 91.644 1.00 71.56 181 MET A C 1
ATOM 1515 O O . MET A 1 181 ? -43.110 -10.601 92.685 1.00 71.56 181 MET A O 1
ATOM 1519 N N . TYR A 1 182 ? -41.240 -11.015 91.535 1.00 73.38 182 TYR A N 1
ATOM 1520 C CA . TYR A 1 182 ? -40.596 -11.733 92.630 1.00 73.38 182 TYR A CA 1
ATOM 1521 C C . TYR A 1 182 ? -40.300 -10.805 93.802 1.00 73.38 182 TYR A C 1
ATOM 1523 O O . TYR A 1 182 ? -40.638 -11.146 94.928 1.00 73.38 182 TYR A O 1
ATOM 1531 N N . ILE A 1 183 ? -39.723 -9.623 93.566 1.00 71.44 183 ILE A N 1
ATOM 1532 C CA . ILE A 1 183 ? -39.438 -8.671 94.644 1.00 71.44 183 ILE A CA 1
ATOM 1533 C C . ILE A 1 183 ? -40.740 -8.145 95.237 1.00 71.44 183 ILE A C 1
ATOM 1535 O O . ILE A 1 183 ? -40.874 -8.188 96.452 1.00 71.44 183 ILE A O 1
ATOM 1539 N N . CYS A 1 184 ? -41.718 -7.701 94.443 1.00 69.69 184 CYS A N 1
ATOM 1540 C CA . CYS A 1 184 ? -42.978 -7.216 95.007 1.00 69.69 184 CYS A CA 1
ATOM 1541 C C . CYS A 1 184 ? -43.687 -8.319 95.791 1.00 69.69 184 CYS A C 1
ATOM 1543 O O . CYS A 1 184 ? -44.069 -8.090 96.930 1.00 69.69 184 CYS A O 1
ATOM 1545 N N . MET A 1 185 ? -43.814 -9.531 95.247 1.00 71.00 185 MET A N 1
ATOM 1546 C CA . MET A 1 185 ? -44.496 -10.615 95.956 1.00 71.00 185 MET A CA 1
ATOM 1547 C C . MET A 1 185 ? -43.708 -11.064 97.183 1.00 71.00 185 MET A C 1
ATOM 1549 O O . MET A 1 185 ? -44.279 -11.165 98.261 1.00 71.00 185 MET A O 1
ATOM 1553 N N . TYR A 1 186 ? -42.403 -11.299 97.063 1.00 74.06 186 TYR A N 1
ATOM 1554 C CA . TYR A 1 186 ? -41.590 -11.774 98.179 1.00 74.06 186 TYR A CA 1
ATOM 1555 C C . TYR A 1 186 ? -41.447 -10.709 99.260 1.00 74.06 186 TYR A C 1
ATOM 1557 O O . TYR A 1 186 ? -41.675 -11.000 100.426 1.00 74.06 186 TYR A O 1
ATOM 1565 N N . VAL A 1 187 ? -41.108 -9.470 98.898 1.00 72.38 187 VAL A N 1
ATOM 1566 C CA . VAL A 1 187 ? -40.930 -8.386 99.868 1.00 72.38 187 VAL A CA 1
ATOM 1567 C C . VAL A 1 187 ? -42.268 -7.993 100.472 1.00 72.38 187 VAL A C 1
ATOM 1569 O O . VAL A 1 187 ? -42.340 -7.920 101.692 1.00 72.38 187 VAL A O 1
ATOM 1572 N N . CYS A 1 188 ? -43.343 -7.803 99.700 1.00 69.06 188 CYS A N 1
ATOM 1573 C CA . CYS A 1 188 ? -44.637 -7.484 100.308 1.00 69.06 188 CYS A CA 1
ATOM 1574 C C . CYS A 1 188 ? -45.128 -8.631 101.189 1.00 69.06 188 CYS A C 1
ATOM 1576 O O . CYS A 1 188 ? -45.506 -8.377 102.325 1.00 69.06 188 CYS A O 1
ATOM 1578 N N . MET A 1 189 ? -45.069 -9.888 100.740 1.00 69.88 189 MET A N 1
ATOM 1579 C CA . MET A 1 189 ? -45.538 -11.005 101.564 1.00 69.88 189 MET A CA 1
ATOM 1580 C C . MET A 1 189 ? -44.658 -11.201 102.795 1.00 69.88 189 MET A C 1
ATOM 1582 O O . MET A 1 189 ? -45.181 -11.328 103.895 1.00 69.88 189 MET A O 1
ATOM 1586 N N . TYR A 1 190 ? -43.334 -11.187 102.650 1.00 72.81 190 TYR A N 1
ATOM 1587 C CA . TYR A 1 190 ? -42.425 -11.388 103.773 1.00 72.81 190 TYR A CA 1
ATOM 1588 C C . TYR A 1 190 ? -42.486 -10.223 104.756 1.00 72.81 190 TYR A C 1
ATOM 1590 O O . TYR A 1 190 ? -42.616 -10.455 105.950 1.00 72.81 190 TYR A O 1
ATOM 1598 N N . VAL A 1 191 ? -42.439 -8.975 104.285 1.00 71.81 191 VAL A N 1
ATOM 1599 C CA . VAL A 1 191 ? -42.501 -7.799 105.160 1.00 71.81 191 VAL A CA 1
ATOM 1600 C C . VAL A 1 191 ? -43.877 -7.691 105.803 1.00 71.81 191 VAL A C 1
ATOM 1602 O O . VAL A 1 191 ? -43.936 -7.539 107.016 1.00 71.81 191 VAL A O 1
ATOM 1605 N N . CYS A 1 192 ? -44.982 -7.831 105.066 1.00 68.12 192 CYS A N 1
ATOM 1606 C CA . CYS A 1 192 ? -46.308 -7.782 105.683 1.00 68.12 192 CYS A CA 1
ATOM 1607 C C . CYS A 1 192 ? -46.491 -8.917 106.692 1.00 68.12 192 CYS A C 1
ATOM 1609 O O . CYS A 1 192 ? -46.921 -8.656 107.808 1.00 68.12 192 CYS A O 1
ATOM 1611 N N . MET A 1 193 ? -46.126 -10.156 106.357 1.00 68.94 193 MET A N 1
ATOM 1612 C CA . MET A 1 193 ? -46.296 -11.278 107.283 1.00 68.94 193 MET A CA 1
ATOM 1613 C C . MET A 1 193 ? -45.357 -11.162 108.481 1.00 68.94 193 MET A C 1
ATOM 1615 O O . MET A 1 193 ? -45.803 -11.280 109.615 1.00 68.94 193 MET A O 1
ATOM 1619 N N . TYR A 1 194 ? -44.071 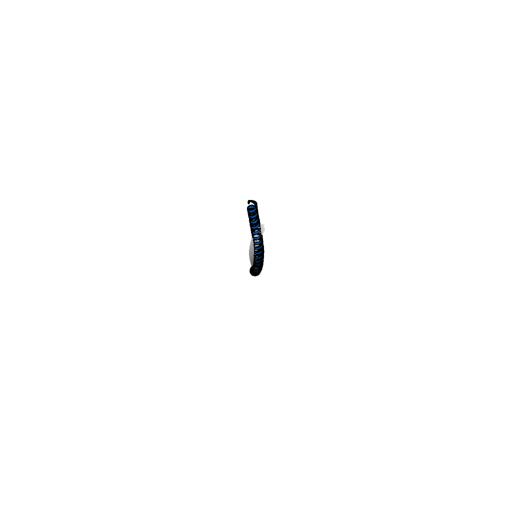-10.895 108.262 1.00 71.94 194 TYR A N 1
ATOM 1620 C CA . TYR A 1 194 ? -43.091 -10.816 109.339 1.00 71.94 194 TYR A CA 1
ATOM 1621 C C . TYR A 1 194 ? -43.337 -9.605 110.231 1.00 71.94 194 TYR A C 1
ATOM 1623 O O . TYR A 1 194 ? -43.366 -9.753 111.446 1.00 71.94 194 TYR A O 1
ATOM 1631 N N . VAL A 1 195 ? -43.556 -8.417 109.663 1.00 69.75 195 VAL A N 1
ATOM 1632 C CA . VAL A 1 195 ? -43.792 -7.205 110.456 1.00 69.75 195 VAL A CA 1
ATOM 1633 C C . VAL A 1 195 ? -45.130 -7.295 111.175 1.00 69.75 195 VAL A C 1
ATOM 1635 O O . VAL A 1 195 ? -45.150 -7.063 112.377 1.00 69.75 195 VAL A O 1
ATOM 1638 N N . CYS A 1 196 ? -46.228 -7.689 110.519 1.00 66.81 196 CYS A N 1
ATOM 1639 C CA . CYS A 1 196 ? -47.506 -7.820 111.224 1.00 66.81 196 CYS A CA 1
ATOM 1640 C C . CYS A 1 196 ? -47.424 -8.881 112.323 1.00 66.81 196 CYS A C 1
ATOM 1642 O O . CYS A 1 196 ? -47.802 -8.603 113.455 1.00 66.81 196 CYS A O 1
ATOM 1644 N N . MET A 1 197 ? -46.882 -10.067 112.040 1.00 67.19 197 MET A N 1
ATOM 1645 C CA . MET A 1 197 ? -46.813 -11.131 113.045 1.00 67.19 197 MET A CA 1
ATOM 1646 C C . MET A 1 197 ? -45.847 -10.778 114.173 1.00 67.19 197 MET A C 1
ATOM 1648 O O . MET A 1 197 ? -46.200 -10.916 115.339 1.00 67.19 197 MET A O 1
ATOM 1652 N N . TYR A 1 198 ? -44.646 -10.294 113.859 1.00 70.19 198 TYR A N 1
ATOM 1653 C CA . TYR A 1 198 ? -43.648 -9.969 114.871 1.00 70.19 198 TYR A CA 1
ATOM 1654 C C . TYR A 1 198 ? -44.068 -8.758 115.696 1.00 70.19 198 TYR A C 1
ATOM 1656 O O . TYR A 1 198 ? -44.023 -8.825 116.917 1.00 70.19 198 TYR A O 1
ATOM 1664 N N . VAL A 1 199 ? -44.514 -7.666 115.070 1.00 68.75 199 VAL A N 1
ATOM 1665 C CA . VAL A 1 199 ? -44.925 -6.463 115.805 1.00 68.75 199 VAL A CA 1
ATOM 1666 C C . VAL A 1 199 ? -46.180 -6.746 116.619 1.00 68.75 199 VAL A C 1
ATOM 1668 O O . VAL A 1 199 ? -46.175 -6.452 117.809 1.00 68.75 199 VAL A O 1
ATOM 1671 N N . CYS A 1 200 ? -47.222 -7.366 116.053 1.00 66.19 200 CYS A N 1
ATOM 1672 C CA . CYS A 1 200 ? -48.421 -7.672 116.835 1.00 66.19 200 CYS A CA 1
ATOM 1673 C C . CYS A 1 200 ? -48.103 -8.631 117.983 1.00 66.19 200 CYS A C 1
ATOM 1675 O O . CYS A 1 200 ? -48.468 -8.346 119.117 1.00 66.19 200 CYS A O 1
ATOM 1677 N N . MET A 1 201 ? -47.379 -9.725 117.740 1.00 68.25 201 MET A N 1
ATOM 1678 C CA . MET A 1 201 ? -47.106 -10.699 118.799 1.00 68.25 201 MET A CA 1
ATOM 1679 C C . MET A 1 201 ? -46.122 -10.152 119.832 1.00 68.25 201 MET A C 1
ATOM 1681 O O . MET A 1 201 ? -46.386 -10.237 121.027 1.00 68.25 201 MET A O 1
ATOM 1685 N N . TYR A 1 202 ? -45.005 -9.564 119.407 1.00 72.19 202 TYR A N 1
ATOM 1686 C CA . TYR A 1 202 ? -43.981 -9.076 120.326 1.00 72.19 202 TYR A CA 1
ATOM 1687 C C . TYR A 1 202 ? -44.463 -7.862 121.114 1.00 72.19 202 TYR A C 1
ATOM 1689 O O . TYR A 1 202 ? -44.317 -7.841 122.332 1.00 72.19 202 TYR A O 1
ATOM 1697 N N . VAL A 1 203 ? -45.067 -6.865 120.457 1.00 70.19 203 VAL A N 1
ATOM 1698 C CA . VAL A 1 203 ? -45.543 -5.664 121.155 1.00 70.19 203 VAL A CA 1
ATOM 1699 C C . VAL A 1 203 ? -46.701 -6.017 122.078 1.00 70.19 203 VAL A C 1
ATOM 1701 O O . VAL A 1 203 ? -46.654 -5.621 123.238 1.00 70.19 203 VAL A O 1
ATOM 1704 N N . CYS A 1 204 ? -47.693 -6.804 121.641 1.00 67.88 204 CYS A N 1
ATOM 1705 C CA . CYS A 1 204 ? -48.780 -7.196 122.541 1.00 67.88 204 CYS A CA 1
ATOM 1706 C C . CYS A 1 204 ? -48.255 -8.004 123.729 1.00 67.88 204 CYS A C 1
ATOM 170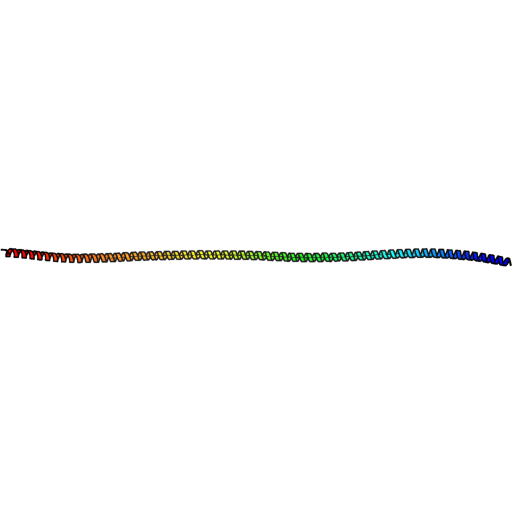8 O O . CYS A 1 204 ? -48.567 -7.666 124.865 1.00 67.88 204 CYS A O 1
ATOM 1710 N N . MET A 1 205 ? -47.410 -9.013 123.506 1.00 71.19 205 MET A N 1
ATOM 1711 C CA . MET A 1 205 ? -46.900 -9.840 124.602 1.00 71.19 205 MET A CA 1
ATOM 1712 C C . MET A 1 205 ? -45.999 -9.042 125.547 1.00 71.19 205 MET A C 1
ATOM 1714 O O . MET A 1 205 ? -46.170 -9.118 126.761 1.00 71.19 205 MET A O 1
ATOM 1718 N N . TYR A 1 206 ? -45.070 -8.243 125.019 1.00 73.44 206 TYR A N 1
ATOM 1719 C CA . TYR A 1 206 ? -44.136 -7.475 125.838 1.00 73.44 206 TYR A CA 1
ATOM 1720 C C . TYR A 1 206 ? -44.846 -6.369 126.619 1.00 73.44 206 TYR A C 1
ATOM 1722 O O . TYR A 1 206 ? -44.620 -6.233 127.819 1.00 73.44 206 TYR A O 1
ATOM 1730 N N . VAL A 1 207 ? -45.740 -5.610 125.976 1.00 72.69 207 VAL A N 1
ATOM 1731 C CA . VAL A 1 207 ? -46.506 -4.554 126.651 1.00 72.69 207 VAL A CA 1
ATOM 1732 C C . VAL A 1 207 ? -47.436 -5.161 127.698 1.00 72.69 207 VAL A C 1
ATOM 1734 O O . VAL A 1 207 ? -47.441 -4.684 128.828 1.00 72.69 207 VAL A O 1
ATOM 1737 N N . CYS A 1 208 ? -48.169 -6.236 127.388 1.00 70.81 208 CYS A N 1
ATOM 1738 C CA . CYS A 1 208 ? -49.040 -6.888 128.370 1.00 70.81 208 CYS A CA 1
ATOM 1739 C C . CYS A 1 208 ? -48.251 -7.421 129.573 1.00 70.81 208 CYS A C 1
ATOM 1741 O O . CYS A 1 208 ? -48.653 -7.187 130.712 1.00 70.81 208 CYS A O 1
ATOM 1743 N N . MET A 1 209 ? -47.112 -8.079 129.341 1.00 73.75 209 MET A N 1
ATOM 1744 C CA . MET A 1 209 ? -46.266 -8.596 130.421 1.00 73.75 209 MET A CA 1
ATOM 1745 C C . MET A 1 209 ? -45.653 -7.468 131.253 1.00 73.75 209 MET A C 1
ATOM 1747 O O . MET A 1 209 ? -45.676 -7.533 132.481 1.00 73.75 209 MET A O 1
ATOM 1751 N N . TYR A 1 210 ? -45.149 -6.413 130.611 1.00 73.31 210 TYR A N 1
ATOM 1752 C CA . TYR A 1 210 ? -44.552 -5.277 131.308 1.00 73.31 210 TYR A CA 1
ATOM 1753 C C . TYR A 1 210 ? -45.586 -4.537 132.156 1.00 73.31 210 TYR A C 1
ATOM 1755 O O . TYR A 1 210 ? -45.346 -4.304 133.337 1.00 73.31 210 TYR A O 1
ATOM 1763 N N . MET A 1 211 ? -46.759 -4.234 131.590 1.00 72.38 211 MET A N 1
ATOM 1764 C CA . MET A 1 211 ? -47.857 -3.583 132.309 1.00 72.38 211 MET A CA 1
ATOM 1765 C C . MET A 1 211 ? -48.337 -4.431 133.491 1.00 72.38 211 MET A C 1
ATOM 1767 O O . MET A 1 211 ? -48.552 -3.893 134.575 1.00 72.38 211 MET A O 1
ATOM 1771 N N . TYR A 1 212 ? -48.449 -5.752 133.315 1.00 77.38 212 TYR A N 1
ATOM 1772 C CA . TYR A 1 212 ? -48.821 -6.671 134.391 1.00 77.38 212 TYR A CA 1
ATOM 1773 C C . TYR A 1 212 ? -47.796 -6.666 135.534 1.00 77.38 212 TYR A C 1
ATOM 1775 O O . TYR A 1 212 ? -48.167 -6.505 136.697 1.00 77.38 212 TYR A O 1
ATOM 1783 N N . ILE A 1 213 ? -46.502 -6.772 135.217 1.00 75.62 213 ILE A N 1
ATOM 1784 C CA . ILE A 1 213 ? -45.423 -6.756 136.216 1.00 75.62 213 ILE A CA 1
ATOM 1785 C C . ILE A 1 213 ? -45.373 -5.409 136.945 1.00 75.62 213 ILE A C 1
ATOM 1787 O O . ILE A 1 213 ? -45.281 -5.385 138.173 1.00 75.62 213 ILE A O 1
ATOM 1791 N N . TYR A 1 214 ? -45.469 -4.293 136.216 1.00 76.75 214 TYR A N 1
ATOM 1792 C CA . TYR A 1 214 ? -45.445 -2.953 136.806 1.00 76.75 214 TYR A CA 1
ATOM 1793 C C . TYR A 1 214 ? -46.633 -2.724 137.741 1.00 76.75 214 TYR A C 1
ATOM 1795 O O . TYR A 1 214 ? -46.464 -2.173 138.827 1.00 76.75 214 TYR A O 1
ATOM 1803 N N . TYR A 1 215 ? -47.825 -3.177 137.346 1.00 75.81 215 TYR A N 1
ATOM 1804 C CA . TYR A 1 215 ? -49.031 -3.073 138.160 1.00 75.81 215 TYR A CA 1
ATOM 1805 C C . TYR A 1 215 ? -48.927 -3.905 139.446 1.00 75.81 215 TYR A C 1
ATOM 1807 O O . TYR A 1 215 ? -49.218 -3.398 140.530 1.00 75.81 215 TYR A O 1
ATOM 1815 N N . ILE A 1 216 ? -48.439 -5.149 139.351 1.00 78.19 216 ILE A N 1
ATOM 1816 C CA . ILE A 1 216 ? -48.194 -6.015 140.515 1.00 78.19 216 ILE A CA 1
ATOM 1817 C C . ILE A 1 216 ? -47.161 -5.383 141.459 1.00 78.19 216 ILE A C 1
ATOM 1819 O O . ILE A 1 216 ? -47.398 -5.320 142.665 1.00 78.19 216 ILE A O 1
ATOM 1823 N N . LEU A 1 217 ? -46.042 -4.874 140.931 1.00 75.94 217 LEU A N 1
ATOM 1824 C CA . LEU A 1 217 ? -45.016 -4.190 141.727 1.00 75.94 217 LEU A CA 1
ATOM 1825 C C . LEU A 1 217 ? -45.560 -2.930 142.400 1.00 75.94 217 LEU A C 1
ATOM 1827 O O . LEU A 1 217 ? -45.292 -2.710 143.579 1.00 75.94 217 LEU A O 1
ATOM 1831 N N . TYR A 1 218 ? -46.339 -2.121 141.680 1.00 77.50 218 TYR A N 1
ATOM 1832 C CA . TYR A 1 218 ? -46.948 -0.912 142.225 1.00 77.50 218 TYR A CA 1
ATOM 1833 C C . TYR A 1 218 ? -47.892 -1.234 143.386 1.00 77.50 218 TYR A C 1
ATOM 1835 O O . TYR A 1 218 ? -47.775 -0.625 144.448 1.00 77.50 218 TYR A O 1
ATOM 1843 N N . ILE A 1 219 ? -48.775 -2.228 143.225 1.00 76.44 219 ILE A N 1
ATOM 1844 C CA . ILE A 1 219 ? -49.655 -2.694 144.306 1.00 76.44 219 ILE A CA 1
ATOM 1845 C C . ILE A 1 219 ? -48.834 -3.213 145.484 1.00 76.44 219 ILE A C 1
ATOM 1847 O O . ILE A 1 219 ? -49.115 -2.850 146.624 1.00 76.44 219 ILE A O 1
ATOM 1851 N N . TYR A 1 220 ? -47.817 -4.035 145.227 1.00 77.75 220 TYR A N 1
ATOM 1852 C CA . TYR A 1 220 ? -46.986 -4.608 146.280 1.00 77.75 220 TYR A CA 1
ATOM 1853 C C . TYR A 1 220 ? -46.272 -3.522 147.094 1.00 77.75 220 TYR A C 1
ATOM 1855 O O . TYR A 1 220 ? -46.319 -3.543 148.321 1.00 77.75 220 TYR A O 1
ATOM 1863 N N . ILE A 1 221 ? -45.674 -2.530 146.426 1.00 76.12 221 ILE A N 1
ATOM 1864 C CA . ILE A 1 221 ? -45.025 -1.384 147.075 1.00 76.12 221 ILE A CA 1
ATOM 1865 C C . ILE A 1 221 ? -46.052 -0.535 147.831 1.00 76.12 221 ILE A C 1
ATOM 1867 O O . ILE A 1 221 ? -45.794 -0.150 148.968 1.00 76.12 221 ILE A O 1
ATOM 1871 N N . TYR A 1 222 ? -47.217 -0.260 147.238 1.00 75.44 222 TYR A N 1
ATOM 1872 C CA . TYR A 1 222 ? -48.266 0.532 147.879 1.00 75.44 222 TYR A CA 1
ATOM 1873 C C . TYR A 1 222 ? -48.778 -0.139 149.159 1.00 75.44 222 TYR A C 1
ATOM 1875 O O . TYR A 1 222 ? -48.849 0.508 150.201 1.00 75.44 222 TYR A O 1
ATOM 1883 N N . ILE A 1 223 ? -49.062 -1.444 149.110 1.00 74.62 223 ILE A N 1
ATOM 1884 C CA . ILE A 1 223 ? -49.451 -2.234 150.284 1.00 74.62 223 ILE A CA 1
ATOM 1885 C C . ILE A 1 223 ? -48.319 -2.250 151.312 1.00 74.62 223 ILE A C 1
ATOM 1887 O O . ILE A 1 223 ? -48.574 -2.023 152.490 1.00 74.62 223 ILE A O 1
ATOM 1891 N N . TYR A 1 224 ? -47.072 -2.466 150.888 1.00 75.62 224 TYR A N 1
ATOM 1892 C CA . TYR A 1 224 ? -45.919 -2.479 151.787 1.00 75.62 224 TYR A CA 1
ATOM 1893 C C . TYR A 1 224 ? -45.746 -1.140 152.518 1.00 75.62 224 TYR A C 1
ATOM 1895 O O . TYR A 1 224 ? -45.592 -1.131 153.736 1.00 75.62 224 TYR A O 1
ATOM 1903 N N . ILE A 1 225 ? -45.856 -0.009 151.810 1.00 72.94 225 ILE A N 1
ATOM 1904 C CA . ILE A 1 225 ? -45.815 1.344 152.390 1.00 72.94 225 ILE A CA 1
ATOM 1905 C C . ILE A 1 225 ? -47.026 1.599 153.295 1.00 72.94 225 ILE A C 1
ATOM 1907 O O . ILE A 1 225 ? -46.875 2.216 154.349 1.00 72.94 225 ILE A O 1
ATOM 1911 N N . TYR A 1 226 ? -48.221 1.145 152.910 1.00 73.06 226 TYR A N 1
ATOM 1912 C CA . TYR A 1 226 ? -49.428 1.298 153.722 1.00 73.06 226 TYR A CA 1
ATOM 1913 C C . TYR A 1 226 ? -49.314 0.523 155.039 1.00 73.06 226 TYR A C 1
ATOM 1915 O O . TYR A 1 226 ? -49.571 1.083 156.101 1.00 73.06 226 TYR A O 1
ATOM 1923 N N . ILE A 1 227 ? -48.846 -0.729 154.987 1.00 71.25 227 ILE A N 1
ATOM 1924 C CA . ILE A 1 227 ? -48.574 -1.551 156.172 1.00 71.25 227 ILE A CA 1
ATOM 1925 C C . ILE A 1 227 ? -47.485 -0.905 157.028 1.00 71.25 227 ILE A C 1
ATOM 1927 O O . ILE A 1 227 ? -47.658 -0.826 158.238 1.00 71.25 227 ILE A O 1
ATOM 1931 N N . LEU A 1 228 ? -46.398 -0.404 156.430 1.00 68.31 228 LEU A N 1
ATOM 1932 C CA . LEU A 1 228 ? -45.330 0.289 157.158 1.00 68.31 228 LEU A CA 1
ATOM 1933 C C . LEU A 1 228 ? -45.838 1.536 157.876 1.00 68.31 228 LEU A C 1
ATOM 1935 O O . LEU A 1 228 ? -45.537 1.708 159.052 1.00 68.31 228 LEU A O 1
ATOM 1939 N N . ASN A 1 229 ? -46.632 2.373 157.205 1.00 67.94 229 ASN A N 1
ATOM 1940 C CA . ASN A 1 229 ? -47.246 3.546 157.827 1.00 67.94 229 ASN A CA 1
ATOM 1941 C C . ASN A 1 229 ? -48.224 3.149 158.937 1.00 67.94 229 ASN A C 1
ATOM 1943 O O . ASN A 1 229 ? -48.231 3.785 159.984 1.00 67.94 229 ASN A O 1
ATOM 1947 N N . TYR A 1 230 ? -49.007 2.084 158.748 1.00 66.25 230 TYR A N 1
ATOM 1948 C CA . TYR A 1 230 ? -49.921 1.572 159.769 1.00 66.25 230 TYR A CA 1
ATOM 1949 C C . TYR A 1 230 ? -49.166 1.025 160.993 1.00 66.25 230 TYR A C 1
ATOM 1951 O O . TYR A 1 230 ? -49.529 1.323 162.128 1.00 66.25 230 TYR A O 1
ATOM 1959 N N . TYR A 1 231 ? -48.060 0.306 160.778 1.00 62.88 231 TYR A N 1
ATOM 1960 C CA . TYR A 1 231 ? -47.166 -0.161 161.843 1.00 62.88 231 TYR A CA 1
ATOM 1961 C C . TYR A 1 231 ? -46.487 1.000 162.579 1.00 62.88 231 TYR A C 1
ATOM 1963 O O . TYR A 1 231 ? -46.353 0.959 163.801 1.00 62.88 231 TYR A O 1
ATOM 1971 N N . PHE A 1 232 ? -46.074 2.043 161.851 1.00 60.84 232 PHE A N 1
ATOM 1972 C CA . PHE A 1 232 ? -45.499 3.251 162.443 1.00 60.84 232 PHE A CA 1
ATOM 1973 C C . PHE A 1 232 ? -46.532 4.012 163.281 1.00 60.84 232 PHE A C 1
ATOM 1975 O O . PHE A 1 232 ? -46.204 4.461 164.372 1.00 60.84 232 PHE A O 1
ATOM 1982 N N . PHE A 1 233 ? -47.779 4.096 162.806 1.00 58.53 233 PHE A N 1
ATOM 1983 C CA . PHE A 1 233 ? -48.875 4.777 163.498 1.00 58.53 233 PHE A CA 1
ATOM 1984 C C . PHE A 1 233 ? -49.296 4.055 164.788 1.00 58.53 233 PHE A C 1
ATOM 1986 O O . PHE A 1 233 ? -49.589 4.707 165.788 1.00 58.53 233 PHE A O 1
ATOM 1993 N N . ILE A 1 234 ? -49.290 2.715 164.792 1.00 60.88 234 ILE A N 1
ATOM 1994 C CA . ILE A 1 234 ? -49.609 1.908 165.983 1.00 60.88 234 ILE A CA 1
ATOM 1995 C C . ILE A 1 234 ? -48.487 1.959 167.027 1.00 60.88 234 ILE A C 1
ATOM 1997 O O . ILE A 1 234 ? -48.783 2.025 168.211 1.00 60.88 234 ILE A O 1
ATOM 2001 N N . ASN A 1 235 ? -47.213 1.956 166.620 1.00 57.81 235 ASN A N 1
ATOM 2002 C CA . ASN A 1 235 ? -46.089 1.989 167.570 1.00 57.81 235 ASN A CA 1
ATOM 2003 C C . ASN A 1 235 ? -45.779 3.389 168.133 1.00 57.81 235 ASN A C 1
ATOM 2005 O O . ASN A 1 235 ? -44.928 3.507 169.013 1.00 57.81 235 ASN A O 1
ATOM 2009 N N . SER A 1 236 ? -46.420 4.448 167.631 1.00 51.38 236 SER A N 1
ATOM 2010 C CA . SER A 1 236 ? -46.267 5.814 168.151 1.00 51.38 236 SER A CA 1
ATOM 2011 C C . SER A 1 236 ? -47.305 6.216 169.210 1.00 51.38 236 SER A C 1
ATOM 2013 O O . SER A 1 236 ? -47.302 7.375 169.628 1.00 51.38 236 SER A O 1
ATOM 2015 N N . HIS A 1 237 ? -48.173 5.293 169.642 1.00 45.72 237 HIS A N 1
ATOM 2016 C CA . HIS A 1 237 ? -49.162 5.502 170.704 1.00 45.72 237 HIS A CA 1
ATOM 2017 C C . HIS A 1 237 ? -48.971 4.541 171.877 1.00 45.72 237 HIS A C 1
ATOM 2019 O O . HIS A 1 237 ? -48.777 3.332 171.632 1.00 45.72 237 HIS A O 1
#

Foldseek 3Di:
DVVVVVVVVVCVVVCCVCCCCCVVVVCVVVVCVVCVCCCCVVVVVVCCCCCCVVVVVVVVCCCCCVVVVVCVCCVCVVVVVVCCCCCVVVVCVCCVVVVVVVCCCVVCCCCCVVVCVVVVVVCCCCCVVVVVVVCCVVVVVCCCCVVVVCCCVVVVCCCCVVVVVVCCCCCVCCCCCVVVVCCCCVVVVCCVVCVCVCCVVVVVVVVVVVVVVVVVVVVVVVVVVVVVVVVVVVVVD

Mean predicted aligned error: 21.23 Å

pLDDT: mean 74.09, std 4.98, range [45.72, 80.5]

Secondary structure (DSSP, 8-state):
-HHHHHHHHHHHHHHHHHHIIIIIIIIHHHHHHHHHHHHHHHHHHHHHHHHHHHHHHHHHHHHHHHHHHHHHHHHHHHHHHHHHIIIIIIHHHHHHHHHHHHHHHHHHHHHHHHHHHHHHHHHHHHHHHHHHHHHHHHHHHHHHHHHHHHHHHHHHHHHHHHHHHHHHHHHHHHHHHHHHHHHHHHHHHHHHHHHHHHHHHHHHHHHHHHHHHHHHHHHHHHHHHHHHHHHHHHHT-

Radius of gyration: 94.46 Å; Cα contacts (8 Å, |Δi|>4): 88; chains: 1; bounding box: 144×36×287 Å

Sequence (237 aa):
MYVCMYVCMYVCMYVCMYVYMYVCMYVCMYVCMYICMYVCMYVCMYVCMYVCMYVCMYVCMFVCMYVCMYVCMYVCMYVCMYVYMYVCMYVCMYVCMYVCMYVCIYVYMYVCMYVCMYVCMYVYMYVCMYVCMYVCMYVCMYVCIYVCMYVCMYVCMYVCMYVCMYICMYVCMYVCMYVCMYICMYVCMYVCMYVCMYVCMYVCMYVCMYMYIYYILYIYIYIYIYILNYYFFINSH

Organism: Ridgeia piscesae (NCBI:txid27915)